Protein AF-A0A5J4UHT1-F1 (afdb_monomer_lite)

Structure (mmCIF, N/CA/C/O backbone):
data_AF-A0A5J4UHT1-F1
#
_entry.id   AF-A0A5J4UHT1-F1
#
loop_
_atom_site.group_PDB
_atom_site.id
_atom_site.type_symbol
_atom_site.label_atom_id
_atom_site.label_alt_id
_atom_site.label_comp_id
_atom_site.label_asym_id
_atom_site.label_entity_id
_atom_site.label_seq_id
_atom_site.pdbx_PDB_ins_code
_atom_site.Cartn_x
_atom_site.Cartn_y
_atom_site.Cartn_z
_atom_site.occupancy
_atom_site.B_iso_or_equiv
_atom_site.auth_seq_id
_atom_site.auth_comp_id
_atom_site.auth_asym_id
_atom_site.auth_atom_id
_atom_site.pdbx_PDB_model_num
ATOM 1 N N . ASN A 1 1 ? 1.404 12.479 -29.867 1.00 83.75 1 ASN A N 1
ATOM 2 C CA . ASN A 1 1 ? 2.079 11.257 -29.384 1.00 83.75 1 ASN A CA 1
ATOM 3 C C . ASN A 1 1 ? 3.591 11.508 -29.316 1.00 83.75 1 ASN A C 1
ATOM 5 O O . ASN A 1 1 ? 4.200 11.596 -30.377 1.00 83.75 1 ASN A O 1
ATOM 9 N N . PRO A 1 2 ? 4.184 11.691 -28.118 1.00 93.44 2 PRO A N 1
ATOM 10 C CA . PRO A 1 2 ? 5.608 12.012 -27.952 1.00 93.44 2 PRO A CA 1
ATOM 11 C C . PRO A 1 2 ? 6.544 10.788 -27.970 1.00 93.44 2 PRO A C 1
ATOM 13 O O . PRO A 1 2 ? 7.762 10.952 -28.071 1.00 93.44 2 PRO A O 1
ATOM 16 N N . TYR A 1 3 ? 6.005 9.568 -27.877 1.00 95.62 3 TYR A N 1
ATOM 17 C CA . TYR A 1 3 ? 6.802 8.372 -27.604 1.00 95.62 3 TYR A CA 1
ATOM 18 C C . TYR A 1 3 ? 7.867 8.048 -28.654 1.00 95.62 3 TYR A C 1
ATOM 20 O O . TYR A 1 3 ? 8.999 7.818 -28.241 1.00 95.62 3 TYR A O 1
ATOM 28 N N . PRO A 1 4 ? 7.613 8.101 -29.978 1.00 95.31 4 PRO A N 1
ATOM 29 C CA . PRO A 1 4 ? 8.651 7.771 -30.960 1.00 95.31 4 PRO A CA 1
ATOM 30 C C . PRO A 1 4 ? 9.918 8.631 -30.823 1.00 95.31 4 PRO A C 1
ATOM 32 O O . PRO A 1 4 ? 11.035 8.130 -30.945 1.00 95.31 4 PRO A O 1
ATOM 35 N N . GLY A 1 5 ? 9.750 9.924 -30.520 1.00 96.00 5 GLY A N 1
ATOM 36 C CA . GLY A 1 5 ? 10.865 10.845 -30.302 1.00 96.00 5 GLY A CA 1
ATOM 37 C C . GLY A 1 5 ? 11.656 10.512 -29.038 1.00 96.00 5 GLY A C 1
ATOM 38 O O . GLY A 1 5 ? 12.878 10.405 -29.105 1.00 96.00 5 GLY A O 1
ATOM 39 N N . LEU A 1 6 ? 10.965 10.303 -27.912 1.00 97.50 6 LEU A N 1
ATOM 40 C CA . LEU A 1 6 ? 11.589 9.959 -26.628 1.00 97.50 6 LEU A CA 1
ATOM 41 C C . LEU A 1 6 ? 12.277 8.588 -26.667 1.00 97.50 6 LEU A C 1
ATOM 43 O O . LEU A 1 6 ? 13.400 8.451 -26.194 1.00 97.50 6 LEU A O 1
ATOM 47 N N . ILE A 1 7 ? 11.646 7.593 -27.290 1.00 97.50 7 ILE A N 1
ATOM 48 C CA . ILE A 1 7 ? 12.185 6.237 -27.444 1.00 97.50 7 ILE A CA 1
ATOM 49 C C . ILE A 1 7 ? 13.488 6.240 -28.248 1.00 97.50 7 ILE A C 1
ATOM 51 O O . ILE A 1 7 ? 14.442 5.560 -27.875 1.00 97.50 7 ILE A O 1
ATOM 55 N N . ARG A 1 8 ? 13.580 7.055 -29.306 1.00 96.44 8 ARG A N 1
ATOM 56 C CA . ARG A 1 8 ? 14.826 7.218 -30.070 1.00 96.44 8 ARG A CA 1
ATOM 57 C C . ARG A 1 8 ? 15.973 7.764 -29.208 1.00 96.44 8 ARG A C 1
ATOM 59 O O . ARG A 1 8 ? 17.124 7.406 -29.432 1.00 96.44 8 ARG A O 1
ATOM 66 N N . LEU A 1 9 ? 15.680 8.623 -28.229 1.00 97.38 9 LEU A N 1
ATOM 67 C CA . LEU A 1 9 ? 16.701 9.202 -27.347 1.00 97.38 9 LEU A CA 1
ATOM 68 C C . LEU A 1 9 ? 17.290 8.185 -26.356 1.00 97.38 9 LEU A C 1
ATOM 70 O O . LEU A 1 9 ? 18.384 8.418 -25.850 1.00 97.38 9 LEU A O 1
ATOM 74 N N . LEU A 1 10 ? 16.632 7.043 -26.119 1.00 96.69 10 LEU A N 1
ATOM 75 C CA . LEU A 1 10 ? 17.136 5.995 -25.218 1.00 96.69 10 LEU A CA 1
ATOM 76 C C . LEU A 1 10 ? 18.421 5.319 -25.727 1.00 96.69 10 LEU A C 1
ATOM 78 O O . LEU A 1 10 ? 19.144 4.687 -24.960 1.00 96.69 10 LEU A O 1
ATOM 82 N N . GLU A 1 11 ? 18.719 5.445 -27.020 1.00 95.00 11 GLU A N 1
ATOM 83 C CA . GLU A 1 11 ? 19.903 4.858 -27.659 1.00 95.00 11 GLU A CA 1
ATOM 84 C C . GLU A 1 11 ? 21.082 5.831 -27.751 1.00 95.00 11 GLU A C 1
ATOM 86 O O . GLU A 1 11 ? 22.138 5.473 -28.275 1.00 95.00 11 GLU A O 1
ATOM 91 N N . HIS A 1 12 ? 20.915 7.054 -27.245 1.00 96.06 12 HIS A N 1
ATOM 92 C CA . HIS A 1 12 ? 21.957 8.066 -27.282 1.00 96.06 12 HIS A CA 1
ATOM 93 C C . HIS A 1 12 ? 23.200 7.630 -26.481 1.00 96.06 12 HIS A C 1
ATOM 95 O O . HIS A 1 12 ? 23.110 6.907 -25.487 1.00 96.06 12 HIS A O 1
ATOM 101 N N . SER A 1 13 ? 24.386 8.036 -26.941 1.00 92.88 13 SER A N 1
ATOM 102 C CA . SER A 1 13 ? 25.668 7.635 -26.346 1.00 92.88 13 SER A CA 1
ATOM 103 C C . SER A 1 13 ? 25.982 8.346 -25.029 1.00 92.88 13 SER A C 1
ATOM 105 O O . SER A 1 13 ? 26.576 7.730 -24.153 1.00 92.88 13 SER A O 1
ATOM 107 N N . ASP A 1 14 ? 25.590 9.615 -24.897 1.00 94.19 14 ASP A N 1
ATOM 108 C CA . ASP A 1 14 ? 25.638 10.381 -23.643 1.00 94.19 14 ASP A CA 1
ATOM 109 C C . ASP A 1 14 ? 24.549 9.897 -22.680 1.00 94.19 14 ASP A C 1
ATOM 111 O O . ASP A 1 14 ? 23.368 10.073 -22.975 1.00 94.19 14 ASP A O 1
ATOM 115 N N . ASP A 1 15 ? 24.946 9.330 -21.540 1.00 90.06 15 ASP A N 1
ATOM 116 C CA . ASP A 1 15 ? 24.065 8.683 -20.561 1.00 90.06 15 ASP A CA 1
ATOM 117 C C . ASP A 1 15 ? 23.044 9.624 -19.894 1.00 90.06 15 ASP A C 1
ATOM 119 O O . ASP A 1 15 ? 22.035 9.151 -19.358 1.00 90.06 15 ASP A O 1
ATOM 123 N N . LEU A 1 16 ? 23.248 10.947 -19.949 1.00 94.19 16 LEU A N 1
ATOM 124 C CA . LEU A 1 16 ? 22.266 11.909 -19.443 1.00 94.19 16 LEU A CA 1
ATOM 125 C C . LEU A 1 16 ? 21.007 11.939 -20.316 1.00 94.19 16 LEU A C 1
ATOM 127 O O . LEU A 1 16 ? 19.895 12.046 -19.796 1.00 94.19 16 LEU A O 1
ATOM 131 N N . ILE A 1 17 ? 21.160 11.804 -21.635 1.00 96.62 17 ILE A N 1
ATOM 132 C CA . ILE A 1 17 ? 20.049 11.921 -22.588 1.00 96.62 17 ILE A CA 1
ATOM 133 C C . ILE A 1 17 ? 19.040 10.766 -22.440 1.00 96.62 17 ILE A C 1
ATOM 135 O O . ILE A 1 17 ? 17.853 11.059 -22.263 1.00 96.62 17 ILE A O 1
ATOM 139 N N . PRO A 1 18 ? 19.448 9.478 -22.419 1.00 97.12 18 PRO A N 1
ATOM 140 C CA . PRO A 1 18 ? 18.556 8.371 -22.099 1.00 97.12 18 PRO A CA 1
ATOM 141 C C . PRO A 1 18 ? 17.926 8.525 -20.716 1.00 97.12 18 PRO A C 1
ATOM 143 O O . PRO A 1 18 ? 16.749 8.219 -20.564 1.00 97.12 18 PRO A O 1
ATOM 146 N N . GLY A 1 19 ? 18.678 9.039 -19.731 1.00 96.56 19 GLY A N 1
ATOM 147 C CA . GLY A 1 19 ? 18.189 9.309 -18.378 1.00 96.56 19 GLY A CA 1
ATOM 148 C C . GLY A 1 19 ? 17.005 10.279 -18.352 1.00 96.56 19 GLY A C 1
ATOM 149 O O . GLY A 1 19 ? 15.949 9.953 -17.808 1.00 96.56 19 GLY A O 1
ATOM 150 N N . TYR A 1 20 ? 17.135 11.450 -18.978 1.00 97.38 20 TYR A N 1
ATOM 151 C CA . TYR A 1 20 ? 16.030 12.409 -19.057 1.00 97.38 20 TYR A CA 1
ATOM 152 C C . TYR A 1 20 ? 14.865 11.880 -19.896 1.00 97.38 20 TYR A C 1
ATOM 154 O O . TYR A 1 20 ? 13.712 12.024 -19.493 1.00 97.38 20 TYR A O 1
ATOM 162 N N . ALA A 1 21 ? 15.149 11.214 -21.018 1.00 98.19 21 ALA A N 1
ATOM 163 C CA . ALA A 1 21 ? 14.114 10.655 -21.880 1.00 98.19 21 ALA A CA 1
ATOM 164 C C . ALA A 1 21 ? 13.275 9.582 -21.166 1.00 98.19 21 ALA A C 1
ATOM 166 O O . ALA A 1 21 ? 12.045 9.643 -21.221 1.00 98.19 21 ALA A O 1
ATOM 167 N N . ILE A 1 22 ? 13.906 8.640 -20.449 1.00 98.50 22 ILE A N 1
ATOM 168 C CA . ILE A 1 22 ? 13.174 7.604 -19.707 1.00 98.50 22 ILE A CA 1
ATOM 169 C C . ILE A 1 22 ? 12.385 8.192 -18.537 1.00 98.50 22 ILE A C 1
ATOM 171 O O . ILE A 1 22 ? 11.285 7.731 -18.244 1.00 98.50 22 ILE A O 1
ATOM 175 N N . PHE A 1 23 ? 12.894 9.247 -17.897 1.00 98.06 23 PHE A N 1
ATOM 176 C CA . PHE A 1 23 ? 12.153 9.926 -16.841 1.00 98.06 23 PHE A CA 1
ATOM 177 C C . PHE A 1 23 ? 10.919 10.656 -17.383 1.00 98.06 23 PHE A C 1
ATOM 179 O O . PHE A 1 23 ? 9.842 10.534 -16.807 1.00 98.06 23 PHE A O 1
ATOM 186 N N . SER A 1 24 ? 11.028 11.339 -18.527 1.00 98.38 24 SER A N 1
ATOM 187 C CA . SER A 1 24 ? 9.862 11.929 -19.193 1.00 98.38 24 SER A CA 1
ATOM 188 C C . SER A 1 24 ? 8.835 10.872 -19.599 1.00 98.38 24 SER A C 1
ATOM 190 O O . SER A 1 24 ? 7.641 11.088 -19.416 1.00 98.38 24 SER A O 1
ATOM 192 N N . ILE A 1 25 ? 9.281 9.719 -20.112 1.00 98.62 25 ILE A N 1
ATOM 193 C CA . ILE A 1 25 ? 8.387 8.593 -20.413 1.00 98.62 25 ILE A CA 1
ATOM 194 C C . ILE A 1 25 ? 7.659 8.134 -19.147 1.00 98.62 25 ILE A C 1
ATOM 196 O O . ILE A 1 25 ? 6.437 8.000 -19.181 1.00 98.62 25 ILE A O 1
ATOM 200 N N . PHE A 1 26 ? 8.392 7.942 -18.047 1.00 98.44 26 PHE A N 1
ATOM 201 C CA . PHE A 1 26 ? 7.826 7.526 -16.768 1.00 98.44 26 PHE A CA 1
ATOM 202 C C . PHE A 1 26 ? 6.701 8.463 -16.313 1.00 98.44 26 PHE A C 1
ATOM 204 O O . PHE A 1 26 ? 5.616 7.982 -16.017 1.00 98.44 26 PHE A O 1
ATOM 211 N N . LEU A 1 27 ? 6.916 9.783 -16.333 1.00 97.94 27 LEU A N 1
ATOM 212 C CA . LEU A 1 27 ? 5.903 10.754 -15.898 1.00 97.94 27 LEU A CA 1
ATOM 213 C C . LEU A 1 27 ? 4.616 10.683 -16.741 1.00 97.94 27 LEU A C 1
ATOM 215 O O . LEU A 1 27 ? 3.514 10.821 -16.215 1.00 97.94 27 LEU A O 1
ATOM 219 N N . ILE A 1 28 ? 4.737 10.434 -18.050 1.00 98.00 28 ILE A N 1
ATOM 220 C CA . ILE A 1 28 ? 3.569 10.280 -18.932 1.00 98.00 28 ILE A CA 1
ATOM 221 C C . ILE A 1 28 ? 2.842 8.954 -18.651 1.00 98.00 28 ILE A C 1
ATOM 223 O O . ILE A 1 28 ? 1.613 8.911 -18.697 1.00 98.00 28 ILE A O 1
ATOM 227 N N . LEU A 1 29 ? 3.580 7.869 -18.386 1.00 98.12 29 LEU A N 1
ATOM 228 C CA . LEU A 1 29 ? 2.992 6.581 -18.001 1.00 98.12 29 LEU A CA 1
ATOM 229 C C . LEU A 1 29 ? 2.293 6.678 -16.644 1.00 98.12 29 LEU A C 1
ATOM 231 O O . LEU A 1 29 ? 1.164 6.236 -16.509 1.00 98.12 29 LEU A O 1
ATOM 235 N N . GLU A 1 30 ? 2.912 7.326 -15.664 1.00 96.50 30 GLU A N 1
ATOM 236 C CA . GLU A 1 30 ? 2.309 7.565 -14.356 1.00 96.50 30 GLU A CA 1
ATOM 237 C C . GLU A 1 30 ? 0.968 8.301 -14.485 1.00 96.50 30 GLU A C 1
ATOM 239 O O . GLU A 1 30 ? -0.055 7.802 -14.016 1.00 96.50 30 GLU A O 1
ATOM 244 N N . ALA A 1 31 ? 0.938 9.422 -15.211 1.00 96.38 31 ALA A N 1
ATOM 245 C CA . ALA A 1 31 ? -0.302 10.154 -15.459 1.00 96.38 31 ALA A CA 1
ATOM 246 C C . ALA A 1 31 ? -1.355 9.306 -16.198 1.00 96.38 31 ALA A C 1
ATOM 248 O O . ALA A 1 31 ? -2.535 9.357 -15.857 1.00 96.38 31 ALA A O 1
ATOM 249 N N . GLY A 1 32 ? -0.938 8.505 -17.186 1.00 96.00 32 GLY A N 1
ATOM 250 C CA . GLY A 1 32 ? -1.826 7.596 -17.917 1.00 96.00 32 GLY A CA 1
ATOM 251 C C . GLY A 1 32 ? -2.379 6.465 -17.047 1.00 96.00 32 GLY A C 1
ATOM 252 O O . GLY A 1 32 ? -3.535 6.083 -17.189 1.00 96.00 32 GLY A O 1
ATOM 253 N N . SER A 1 33 ? -1.597 5.947 -16.103 1.00 94.31 33 SER A N 1
ATOM 254 C CA . SER A 1 33 ? -2.035 4.860 -15.223 1.00 94.31 33 SER A CA 1
ATOM 255 C C . SER A 1 33 ? -3.206 5.253 -14.316 1.00 94.31 33 SER A C 1
ATOM 257 O O . SER A 1 33 ? -3.999 4.381 -13.967 1.00 94.31 33 SER A O 1
ATOM 259 N N . ASN A 1 34 ? -3.361 6.551 -14.028 1.00 91.38 34 ASN A N 1
ATOM 260 C CA . ASN A 1 34 ? -4.449 7.114 -13.223 1.00 91.38 34 ASN A CA 1
ATOM 261 C C . ASN A 1 34 ? -5.767 7.307 -13.997 1.00 91.38 34 ASN A C 1
ATOM 263 O O . ASN A 1 34 ? -6.771 7.673 -13.392 1.00 91.38 34 ASN A O 1
ATOM 267 N N . THR A 1 35 ? -5.794 7.103 -15.321 1.00 94.06 35 THR A N 1
ATOM 268 C CA . THR A 1 35 ? -7.019 7.274 -16.130 1.00 94.06 35 THR A CA 1
ATOM 269 C C . THR A 1 35 ? -7.812 5.981 -16.335 1.00 94.06 35 THR A C 1
ATOM 271 O O . THR A 1 35 ? -8.839 5.997 -17.009 1.00 94.06 35 THR A O 1
ATOM 274 N N . THR A 1 36 ? -7.334 4.866 -15.779 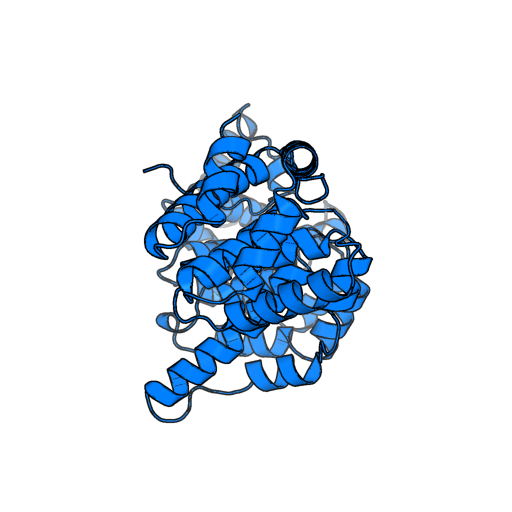1.00 92.75 36 THR A N 1
ATOM 275 C CA . THR A 1 36 ? -7.907 3.513 -15.904 1.00 92.75 36 THR A CA 1
ATOM 276 C C . THR A 1 36 ? -7.861 2.819 -14.548 1.00 92.75 36 THR A C 1
ATOM 278 O O . THR A 1 36 ? -6.970 3.111 -13.744 1.00 92.75 36 THR A O 1
ATOM 281 N N . SER A 1 37 ? -8.769 1.880 -14.280 1.00 90.56 37 SER A N 1
ATOM 282 C CA . SER A 1 37 ? -8.738 1.118 -13.023 1.00 90.56 37 SER A CA 1
ATOM 283 C C . SER A 1 37 ? -7.505 0.206 -12.954 1.00 90.56 37 SER A C 1
ATOM 285 O O . SER A 1 37 ? -6.860 -0.059 -13.969 1.00 90.56 37 SER A O 1
ATOM 287 N N . ASP A 1 38 ? -7.134 -0.279 -11.766 1.00 88.06 38 ASP A N 1
ATOM 288 C CA . ASP A 1 38 ? -5.957 -1.149 -11.596 1.00 88.06 38 ASP A CA 1
ATOM 289 C C . ASP A 1 38 ? -6.041 -2.436 -12.437 1.00 88.06 38 ASP A C 1
ATOM 291 O O . ASP A 1 38 ? -5.021 -2.894 -12.951 1.00 88.06 38 ASP A O 1
ATOM 295 N N . SER A 1 39 ? -7.246 -2.988 -12.610 1.00 88.31 39 SER A N 1
ATOM 296 C CA . SER A 1 39 ? -7.503 -4.215 -13.371 1.00 88.31 39 SER A CA 1
ATOM 297 C C . SER A 1 39 ? -7.561 -4.002 -14.885 1.00 88.31 39 SER A C 1
ATOM 299 O O . SER A 1 39 ? -7.592 -4.978 -15.638 1.00 88.31 39 SER A O 1
ATOM 301 N N . GLU A 1 40 ? -7.526 -2.754 -15.351 1.00 94.25 40 GLU A N 1
ATOM 302 C CA . GLU A 1 40 ? -7.515 -2.422 -16.769 1.00 94.25 40 GLU A CA 1
ATOM 303 C C . GLU A 1 40 ? -6.084 -2.279 -17.329 1.00 94.25 40 GLU A C 1
ATOM 305 O O . GLU A 1 40 ? -5.188 -1.741 -16.668 1.00 94.25 40 GLU A O 1
ATOM 310 N N . PRO A 1 41 ? -5.867 -2.722 -18.581 1.00 96.88 41 PRO A N 1
ATOM 311 C CA . PRO A 1 41 ? -4.745 -2.341 -19.432 1.00 96.88 41 PRO A CA 1
ATOM 312 C C . PRO A 1 41 ? -4.274 -0.888 -19.297 1.00 96.88 41 PRO A C 1
ATOM 314 O O . PRO A 1 41 ? -5.078 0.043 -19.335 1.00 96.88 41 PRO A O 1
ATOM 317 N N . HIS A 1 42 ? -2.954 -0.664 -19.265 1.00 97.25 42 HIS A N 1
ATOM 318 C CA . HIS A 1 42 ? -2.410 0.692 -19.375 1.00 97.25 42 HIS A CA 1
ATOM 319 C C . HIS A 1 42 ? -2.851 1.348 -20.704 1.00 97.25 42 HIS A C 1
ATOM 321 O O . HIS A 1 42 ? -2.593 0.779 -21.771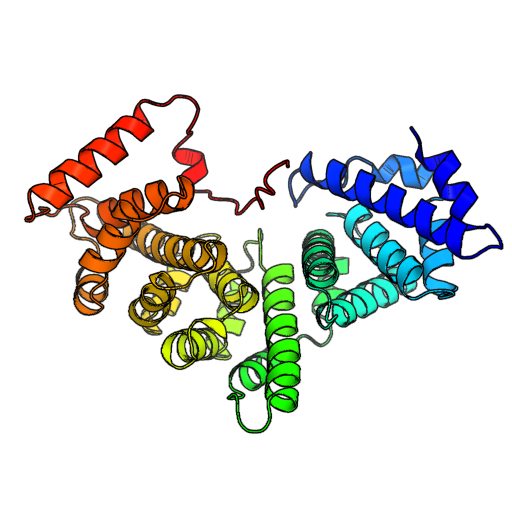 1.00 97.25 42 HIS A O 1
ATOM 327 N N . PRO A 1 43 ? -3.405 2.579 -20.707 1.00 96.94 43 PRO A N 1
ATOM 328 C CA . PRO A 1 43 ? -3.994 3.189 -21.910 1.00 96.94 43 PRO A CA 1
ATOM 329 C C . PRO A 1 43 ? -2.983 3.440 -23.036 1.00 96.94 43 PRO A C 1
ATOM 331 O O . PRO A 1 43 ? -3.343 3.590 -24.200 1.00 96.94 43 PRO A O 1
ATOM 334 N N . HIS A 1 44 ? -1.696 3.509 -22.696 1.00 96.56 44 HIS A N 1
ATOM 335 C CA . HIS A 1 44 ? -0.615 3.745 -23.655 1.00 96.56 44 HIS A CA 1
ATOM 336 C C . HIS A 1 44 ? 0.096 2.467 -24.133 1.00 96.56 44 HIS A C 1
ATOM 338 O O . HIS A 1 44 ? 1.013 2.587 -24.942 1.00 96.56 44 HIS A O 1
ATOM 344 N N . TYR A 1 45 ? -0.303 1.270 -23.676 1.00 96.44 45 TYR A N 1
ATOM 345 C CA . TYR A 1 45 ? 0.387 0.005 -23.981 1.00 96.44 45 TYR A CA 1
ATOM 346 C C . TYR A 1 45 ? 0.608 -0.211 -25.487 1.00 96.44 45 TYR A C 1
ATOM 348 O O . TYR A 1 45 ? 1.748 -0.316 -25.947 1.00 96.44 45 TYR A O 1
ATOM 356 N N . GLU A 1 46 ? -0.466 -0.136 -26.273 1.00 94.38 46 GLU A N 1
ATOM 357 C CA . GLU A 1 46 ? -0.432 -0.335 -27.730 1.00 94.38 46 GLU A CA 1
ATOM 358 C C . GLU A 1 46 ? 0.471 0.666 -28.457 1.00 94.38 46 GLU A C 1
ATOM 360 O O . GLU A 1 46 ? 1.133 0.353 -29.447 1.00 94.38 46 GLU A O 1
ATOM 365 N N . THR A 1 47 ? 0.574 1.889 -27.932 1.00 94.31 47 THR A N 1
ATOM 366 C CA . THR A 1 47 ? 1.419 2.915 -28.548 1.00 94.31 47 THR A CA 1
ATOM 367 C C . THR A 1 47 ? 2.905 2.558 -28.466 1.00 94.31 47 THR A C 1
ATOM 369 O O . THR A 1 47 ? 3.667 2.912 -29.368 1.00 94.31 47 THR A O 1
ATOM 372 N N . PHE A 1 48 ? 3.323 1.846 -27.415 1.00 94.62 48 PHE A N 1
ATOM 373 C CA . PHE A 1 48 ? 4.699 1.370 -27.278 1.00 94.62 48 PHE A CA 1
ATOM 374 C C . PHE A 1 48 ? 4.996 0.154 -28.151 1.00 94.62 48 PHE A C 1
ATOM 376 O O . PHE A 1 48 ? 6.148 -0.012 -28.553 1.00 94.62 48 PHE A O 1
ATOM 383 N N . GLN A 1 49 ? 3.994 -0.670 -28.469 1.00 90.19 49 GLN A N 1
ATOM 384 C CA . GLN A 1 49 ? 4.182 -1.788 -29.395 1.00 90.19 49 GLN A CA 1
ATOM 385 C C . GLN A 1 49 ? 4.520 -1.287 -30.804 1.00 90.19 49 GLN A C 1
ATOM 387 O O . GLN A 1 49 ? 5.467 -1.765 -31.418 1.00 90.19 49 GLN A O 1
ATOM 392 N N . VAL A 1 50 ? 3.819 -0.253 -31.282 1.00 91.50 50 VAL A N 1
ATOM 393 C CA . VAL A 1 50 ? 4.011 0.305 -32.636 1.00 91.50 50 VAL A CA 1
ATOM 394 C C . VAL A 1 50 ? 5.402 0.926 -32.849 1.00 91.50 50 VAL A C 1
ATOM 396 O O . VAL A 1 50 ? 5.855 1.033 -33.987 1.00 91.50 50 VAL A O 1
ATOM 399 N N . CYS A 1 51 ? 6.092 1.355 -31.787 1.00 92.00 51 CYS A N 1
ATOM 400 C CA . CYS A 1 51 ? 7.397 2.024 -31.879 1.00 92.00 51 CYS A CA 1
ATOM 401 C C . CYS A 1 51 ? 8.578 1.207 -31.327 1.00 92.00 51 CYS A C 1
ATOM 403 O O . CYS A 1 51 ? 9.636 1.786 -31.063 1.00 92.00 51 CYS A O 1
ATOM 405 N N . ASP A 1 52 ? 8.405 -0.105 -31.122 1.00 94.12 52 ASP A N 1
ATOM 406 C CA . ASP A 1 52 ? 9.381 -0.991 -30.461 1.00 94.12 52 ASP A CA 1
ATOM 407 C C . ASP A 1 52 ? 9.835 -0.475 -29.078 1.00 94.12 52 ASP A C 1
ATOM 409 O O . ASP A 1 52 ? 10.935 -0.770 -28.594 1.00 94.12 52 ASP A O 1
ATOM 413 N N . GLY A 1 53 ? 8.991 0.325 -28.422 1.00 97.25 53 GLY A N 1
ATOM 414 C CA . GLY A 1 53 ? 9.344 1.048 -27.208 1.00 97.25 53 GLY A CA 1
ATOM 415 C C . GLY A 1 53 ? 9.612 0.119 -26.026 1.00 97.25 53 GLY A C 1
ATOM 416 O O . GLY A 1 53 ? 10.549 0.362 -25.270 1.00 97.25 53 GLY A O 1
ATOM 417 N N . ILE A 1 54 ? 8.853 -0.979 -25.905 1.00 98.00 54 ILE A N 1
ATOM 418 C CA . ILE A 1 54 ? 9.053 -2.001 -24.860 1.00 98.00 54 ILE A CA 1
ATOM 419 C C . ILE A 1 54 ? 10.472 -2.570 -24.941 1.00 98.00 54 ILE A C 1
ATOM 421 O O . ILE A 1 54 ? 11.210 -2.551 -23.955 1.00 98.00 54 ILE A O 1
ATOM 425 N N . LYS A 1 55 ? 10.874 -3.022 -26.136 1.00 97.88 55 LYS A N 1
ATOM 426 C CA . LYS A 1 55 ? 12.198 -3.602 -26.367 1.00 97.88 55 LYS A CA 1
ATOM 427 C C . LYS A 1 55 ? 13.303 -2.592 -26.067 1.00 97.88 55 LYS A C 1
ATOM 429 O O . LYS A 1 55 ? 14.229 -2.911 -25.336 1.00 97.88 55 LYS A O 1
ATOM 434 N N . LYS A 1 56 ? 13.182 -1.355 -26.557 1.00 98.12 56 LYS A N 1
ATOM 435 C CA . LYS A 1 56 ? 14.201 -0.312 -26.343 1.00 98.12 56 LYS A CA 1
ATOM 436 C C . LYS A 1 56 ? 14.345 0.098 -24.872 1.00 98.12 56 LYS A C 1
ATOM 438 O O . LYS A 1 56 ? 15.460 0.372 -24.431 1.00 98.12 56 LYS A O 1
ATOM 443 N N . ILE A 1 57 ? 13.254 0.115 -24.101 1.00 98.56 57 ILE A N 1
ATOM 444 C CA . ILE A 1 57 ? 13.317 0.344 -22.648 1.00 98.56 57 ILE A CA 1
ATOM 445 C C . ILE A 1 57 ? 14.002 -0.834 -21.949 1.00 98.56 57 ILE A C 1
ATOM 447 O O . ILE A 1 57 ? 14.841 -0.620 -21.073 1.00 98.56 57 ILE A O 1
ATOM 451 N N . PHE A 1 58 ? 13.690 -2.068 -22.344 1.00 98.56 58 PHE A N 1
ATOM 452 C CA . PHE A 1 58 ? 14.339 -3.244 -21.772 1.00 98.56 58 PHE A CA 1
ATOM 453 C C . PHE A 1 58 ? 15.837 -3.307 -22.107 1.00 98.56 58 PHE A C 1
ATOM 455 O O . PHE A 1 58 ? 16.655 -3.527 -21.217 1.00 98.56 58 PHE A O 1
ATOM 462 N N . ASP A 1 59 ? 16.227 -2.976 -23.339 1.00 98.00 59 ASP A N 1
ATOM 463 C CA . ASP A 1 59 ? 17.633 -2.858 -23.733 1.00 98.00 59 ASP A CA 1
ATOM 464 C C . ASP A 1 59 ? 18.365 -1.791 -22.892 1.00 98.00 59 ASP A C 1
ATOM 466 O O . ASP A 1 59 ? 19.513 -1.988 -22.486 1.00 98.00 59 ASP A O 1
ATOM 470 N N . LEU A 1 60 ? 17.721 -0.649 -22.601 1.00 98.06 60 LEU A N 1
ATOM 471 C CA . LEU A 1 60 ? 18.283 0.384 -21.720 1.00 98.06 60 LEU A CA 1
ATOM 472 C C . LEU A 1 60 ? 18.461 -0.127 -20.282 1.00 98.06 60 LEU A C 1
ATOM 474 O O . LEU A 1 60 ? 19.511 0.108 -19.678 1.00 98.06 60 LEU A O 1
ATOM 478 N N . PHE A 1 61 ? 17.474 -0.859 -19.757 1.00 98.50 61 PHE A N 1
ATOM 479 C CA . PHE A 1 61 ? 17.559 -1.521 -18.456 1.00 98.50 61 PHE A CA 1
ATOM 480 C C . PHE A 1 61 ? 18.760 -2.479 -18.387 1.00 98.50 61 PHE A C 1
ATOM 482 O O . PHE A 1 61 ? 19.564 -2.384 -17.454 1.00 98.50 61 PHE A O 1
ATOM 489 N N . GLN A 1 62 ? 18.924 -3.347 -19.391 1.00 98.06 62 GLN A N 1
ATOM 490 C CA . GLN A 1 62 ? 19.996 -4.345 -19.431 1.00 98.06 62 GLN A CA 1
ATOM 491 C C . GLN A 1 62 ? 21.386 -3.723 -19.593 1.00 98.06 62 GLN A C 1
ATOM 493 O O . GLN A 1 62 ? 22.351 -4.201 -18.995 1.00 98.06 62 GLN A O 1
ATOM 498 N N . LYS A 1 63 ? 21.502 -2.615 -20.338 1.00 95.94 63 LYS A N 1
ATOM 499 C CA . LYS A 1 63 ? 22.766 -1.868 -20.463 1.00 95.94 63 LYS A CA 1
ATOM 500 C C . LYS A 1 63 ? 23.283 -1.351 -19.118 1.00 95.94 63 LYS A C 1
ATOM 502 O O . LYS A 1 63 ? 24.494 -1.205 -18.982 1.00 95.94 63 LYS A O 1
ATOM 507 N N . ASN A 1 64 ? 22.396 -1.054 -18.158 1.00 93.19 64 ASN A N 1
ATOM 508 C CA . ASN A 1 64 ? 22.736 -0.686 -16.775 1.00 93.19 64 ASN A CA 1
ATOM 509 C C . ASN A 1 64 ? 23.861 0.372 -16.660 1.00 93.19 64 ASN A C 1
ATOM 511 O O . ASN A 1 64 ? 24.754 0.265 -15.821 1.00 93.19 64 ASN A O 1
ATOM 515 N N . ARG A 1 65 ? 23.848 1.398 -17.519 1.00 91.62 65 ARG A N 1
ATOM 516 C CA . ARG A 1 65 ? 24.901 2.432 -17.521 1.00 91.62 65 ARG A CA 1
ATOM 517 C C . ARG A 1 65 ? 24.782 3.407 -16.355 1.00 91.62 65 ARG A C 1
ATOM 519 O O . ARG A 1 65 ? 25.782 3.932 -15.881 1.00 91.62 65 ARG A O 1
ATOM 526 N N . SER A 1 66 ? 23.564 3.627 -15.862 1.00 94.38 66 SER A N 1
ATOM 527 C CA . SER A 1 66 ? 23.317 4.430 -14.667 1.00 94.38 66 SER A CA 1
ATOM 528 C C . SER A 1 66 ? 22.193 3.837 -13.823 1.00 94.38 66 SER A C 1
ATOM 530 O O . SER A 1 66 ? 21.192 3.358 -14.361 1.00 94.38 66 SER A O 1
ATOM 532 N N . LYS A 1 67 ? 22.335 3.922 -12.491 1.00 94.69 67 LYS A N 1
ATOM 533 C CA . LYS A 1 67 ? 21.290 3.518 -11.530 1.00 94.69 67 LYS A CA 1
ATOM 534 C C . LYS A 1 67 ? 19.956 4.191 -11.878 1.00 94.69 67 LYS A C 1
ATOM 536 O O . LYS A 1 67 ? 18.950 3.512 -12.033 1.00 94.69 67 LYS A O 1
ATOM 541 N N . PHE A 1 68 ? 19.989 5.504 -12.117 1.00 95.12 68 PHE A N 1
ATOM 542 C CA . PHE A 1 68 ? 18.806 6.298 -12.447 1.00 95.12 68 PHE A CA 1
ATOM 543 C C . PHE A 1 68 ? 18.064 5.790 -13.695 1.00 95.12 68 PHE A C 1
ATOM 545 O O . PHE A 1 68 ? 16.858 5.552 -13.639 1.00 95.12 68 PHE A O 1
ATOM 552 N N . SER A 1 69 ? 18.765 5.589 -14.819 1.00 96.62 69 SER A N 1
ATOM 553 C CA . SER A 1 69 ? 18.116 5.126 -16.057 1.00 96.62 69 SER A CA 1
ATOM 554 C C . SER A 1 69 ? 17.585 3.700 -15.930 1.00 96.62 69 SER A C 1
ATOM 556 O O . SER A 1 69 ? 16.490 3.411 -16.417 1.00 96.62 69 SER A O 1
ATOM 558 N N . ARG A 1 70 ? 18.310 2.821 -15.230 1.00 97.69 70 ARG A N 1
ATOM 559 C CA . ARG A 1 70 ? 17.887 1.438 -15.001 1.00 97.69 70 ARG A CA 1
ATOM 560 C C . ARG A 1 70 ? 16.626 1.357 -14.149 1.00 97.69 70 ARG A C 1
ATOM 562 O O . ARG A 1 70 ? 15.686 0.664 -14.527 1.00 97.69 70 ARG A O 1
ATOM 569 N N . GLU A 1 71 ? 16.572 2.104 -13.050 1.00 98.00 71 GLU A N 1
ATOM 570 C CA . GLU A 1 71 ? 15.385 2.199 -12.195 1.00 98.00 71 GLU A CA 1
ATOM 571 C C . GLU A 1 71 ? 14.174 2.704 -12.958 1.00 98.00 71 GLU A C 1
ATOM 573 O O . GLU A 1 71 ? 13.120 2.074 -12.935 1.00 98.00 71 GLU A O 1
ATOM 578 N N . ARG A 1 72 ? 14.322 3.819 -13.679 1.00 98.06 72 ARG A N 1
ATOM 579 C CA . ARG A 1 72 ? 13.220 4.377 -14.468 1.00 98.06 72 ARG A CA 1
ATOM 580 C C . ARG A 1 72 ? 12.778 3.437 -15.581 1.00 98.06 72 ARG A C 1
ATOM 582 O O . ARG A 1 72 ? 11.584 3.370 -15.842 1.00 98.06 72 ARG A O 1
ATOM 589 N N . SER A 1 73 ? 13.692 2.676 -16.180 1.00 98.69 73 SER A N 1
ATOM 590 C CA . SER A 1 73 ? 13.341 1.662 -17.180 1.00 98.69 73 SER A CA 1
ATOM 591 C C . SER A 1 73 ? 12.500 0.538 -16.571 1.00 98.69 73 SER A C 1
ATOM 593 O O . SER A 1 73 ? 11.457 0.194 -17.123 1.00 98.69 73 SER A O 1
ATOM 595 N N . ALA A 1 74 ? 12.893 0.020 -15.402 1.00 98.81 74 ALA A N 1
ATOM 596 C CA . ALA A 1 74 ? 12.121 -1.001 -14.694 1.00 98.81 74 ALA A CA 1
ATOM 597 C C . ALA A 1 74 ? 10.738 -0.490 -14.259 1.00 98.81 74 ALA A C 1
ATOM 599 O O . ALA A 1 74 ? 9.742 -1.184 -14.456 1.00 98.81 74 ALA A O 1
ATOM 600 N N . LEU A 1 75 ? 10.661 0.741 -13.740 1.00 98.75 75 LEU A N 1
ATOM 601 C CA . LEU A 1 75 ? 9.390 1.380 -13.392 1.00 98.75 75 LEU A CA 1
ATOM 602 C C . LEU A 1 75 ? 8.500 1.581 -14.625 1.00 98.75 75 LEU A C 1
ATOM 604 O O . LEU A 1 75 ? 7.324 1.238 -14.577 1.00 98.75 75 LEU A O 1
ATOM 608 N N . CYS A 1 76 ? 9.047 2.068 -15.746 1.00 98.81 76 CYS A N 1
ATOM 609 C CA . CYS A 1 76 ? 8.287 2.215 -16.990 1.00 98.81 76 CYS A CA 1
ATOM 610 C C . CYS A 1 76 ? 7.693 0.882 -17.445 1.00 98.81 76 CYS A C 1
ATOM 612 O O . CYS A 1 76 ? 6.519 0.839 -17.790 1.00 98.81 76 CYS A O 1
ATOM 614 N N . LEU A 1 77 ? 8.474 -0.204 -17.421 1.00 98.81 77 LEU A N 1
ATOM 615 C CA . LEU A 1 77 ? 7.980 -1.529 -17.800 1.00 98.81 77 LEU A CA 1
ATOM 616 C C . LEU A 1 77 ? 6.907 -2.028 -16.824 1.00 98.81 77 LEU A C 1
ATOM 618 O O . LEU A 1 77 ? 5.871 -2.506 -17.274 1.00 98.81 77 LEU A O 1
ATOM 622 N N . GLY A 1 78 ? 7.092 -1.852 -15.514 1.00 98.56 78 GLY A N 1
ATOM 623 C CA . GLY A 1 78 ? 6.081 -2.234 -14.524 1.00 98.56 78 GLY A CA 1
ATOM 624 C C . GLY A 1 78 ? 4.749 -1.489 -14.680 1.00 98.56 78 GLY A C 1
ATOM 625 O O . GLY A 1 78 ? 3.692 -2.105 -14.599 1.00 98.56 78 GLY A O 1
ATOM 626 N N . PHE A 1 79 ? 4.790 -0.186 -14.977 1.00 98.50 79 PHE A N 1
ATOM 627 C CA . PHE A 1 79 ? 3.588 0.615 -15.246 1.00 98.50 79 PHE A CA 1
ATOM 628 C C . PHE A 1 79 ? 2.946 0.265 -16.590 1.00 98.50 79 PHE A C 1
ATOM 630 O O . PHE A 1 79 ? 1.726 0.173 -16.697 1.00 98.50 79 PHE A O 1
ATOM 637 N N . LEU A 1 80 ? 3.757 0.065 -17.629 1.00 98.12 80 LEU A N 1
ATOM 638 C CA . LEU A 1 80 ? 3.268 -0.230 -18.970 1.00 98.12 80 LEU A CA 1
ATOM 639 C C . LEU A 1 80 ? 2.548 -1.583 -19.013 1.00 98.12 80 LEU A C 1
ATOM 641 O O . LEU A 1 80 ? 1.474 -1.678 -19.597 1.00 98.12 80 LEU A O 1
ATOM 645 N N . PHE A 1 81 ? 3.091 -2.602 -18.343 1.00 98.38 81 PHE A N 1
ATOM 646 C CA . PHE A 1 81 ? 2.485 -3.933 -18.229 1.00 98.38 81 PHE A CA 1
ATOM 647 C C . PHE A 1 81 ? 1.390 -4.029 -17.147 1.00 98.38 81 PHE A C 1
ATOM 649 O O . PHE A 1 81 ? 1.051 -5.126 -16.703 1.00 98.38 81 PHE A O 1
ATOM 656 N N . LYS A 1 82 ? 0.789 -2.905 -16.734 1.00 97.62 82 LYS A N 1
ATOM 657 C CA . LYS A 1 82 ? -0.402 -2.899 -15.871 1.00 97.62 82 LYS A CA 1
ATOM 658 C C . LYS A 1 82 ? -1.491 -3.803 -16.445 1.00 97.62 82 LYS A C 1
ATOM 660 O O . LYS A 1 82 ? -1.887 -3.625 -17.600 1.00 97.62 82 LYS A O 1
ATOM 665 N N . SER A 1 83 ? -1.919 -4.781 -15.641 1.00 95.69 83 SER A N 1
ATOM 666 C CA . SER A 1 83 ? -2.890 -5.828 -16.001 1.00 95.69 83 SER A CA 1
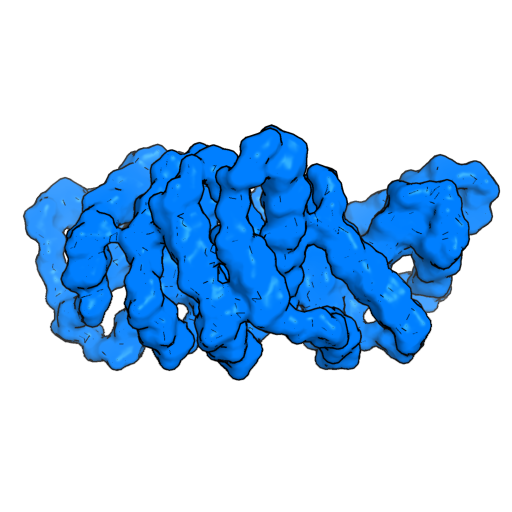ATOM 667 C C . SER A 1 83 ? -2.550 -6.634 -17.273 1.00 95.69 83 SER A C 1
ATOM 669 O O . SER A 1 83 ? -3.392 -7.338 -17.826 1.00 95.69 83 SER A O 1
ATOM 671 N N . HIS A 1 84 ? -1.297 -6.593 -17.737 1.00 96.81 84 HIS A N 1
ATOM 672 C CA . HIS A 1 84 ? -0.834 -7.334 -18.912 1.00 96.81 84 HIS A CA 1
ATOM 673 C C . HIS A 1 84 ? 0.279 -8.307 -18.565 1.00 96.81 84 HIS A C 1
ATOM 675 O O . HIS A 1 84 ? 1.170 -8.017 -17.772 1.00 96.81 84 HIS A O 1
ATOM 681 N N . GLU A 1 85 ? 0.278 -9.452 -19.233 1.00 97.94 85 GLU A N 1
ATOM 682 C CA . GLU A 1 85 ? 1.357 -10.425 -19.130 1.00 97.94 85 GLU A CA 1
ATOM 683 C C . GLU A 1 85 ? 2.655 -9.891 -19.755 1.00 97.94 85 GLU A C 1
ATOM 685 O O . GLU A 1 85 ? 2.667 -9.437 -20.901 1.00 97.94 85 GLU A O 1
ATOM 690 N N . ILE A 1 86 ? 3.776 -10.010 -19.036 1.00 98.44 86 ILE A N 1
ATOM 691 C CA . ILE A 1 86 ? 5.103 -9.910 -19.652 1.00 98.44 86 ILE A CA 1
ATOM 692 C C . ILE A 1 86 ? 5.410 -11.277 -20.261 1.00 98.44 86 ILE A C 1
ATOM 694 O O . ILE A 1 86 ? 5.881 -12.161 -19.554 1.00 98.44 86 ILE A O 1
ATOM 698 N N . ALA A 1 87 ? 5.120 -11.476 -21.548 1.00 97.94 87 ALA A N 1
ATOM 699 C CA . ALA A 1 87 ? 5.222 -12.795 -22.183 1.00 97.94 87 ALA A CA 1
ATOM 700 C C . ALA A 1 87 ? 6.656 -13.359 -22.192 1.00 97.94 87 ALA A C 1
ATOM 702 O O . ALA A 1 87 ? 6.855 -14.556 -21.980 1.00 97.94 87 ALA A O 1
ATOM 703 N N . ASP A 1 88 ? 7.659 -12.497 -22.392 1.00 98.25 88 ASP A N 1
ATOM 704 C CA . ASP A 1 88 ? 9.069 -12.888 -22.350 1.00 98.25 88 ASP A CA 1
ATOM 705 C C . ASP A 1 88 ? 9.475 -13.273 -20.911 1.00 98.25 88 ASP A C 1
ATOM 707 O O . ASP A 1 88 ? 9.506 -12.406 -20.029 1.00 98.25 88 ASP A O 1
ATOM 711 N N . PRO A 1 89 ? 9.808 -14.554 -20.644 1.00 98.12 89 PRO A N 1
ATOM 712 C CA . PRO A 1 89 ? 10.153 -15.010 -19.303 1.00 98.12 89 PRO A CA 1
ATOM 713 C C . PRO A 1 89 ? 11.437 -14.373 -18.758 1.00 98.12 89 PRO A C 1
ATOM 715 O O . PRO A 1 89 ? 11.542 -14.197 -17.546 1.00 98.12 89 PRO A O 1
ATOM 718 N N . ILE A 1 90 ? 12.394 -14.004 -19.619 1.00 98.44 90 ILE A N 1
ATOM 719 C CA . ILE A 1 90 ? 13.646 -13.360 -19.199 1.00 98.44 90 ILE A CA 1
ATOM 720 C C . ILE A 1 90 ? 13.339 -11.943 -18.722 1.00 98.44 90 ILE A C 1
ATOM 722 O O . ILE A 1 90 ? 13.694 -11.576 -17.602 1.00 98.44 90 ILE A O 1
ATOM 726 N N . MET A 1 91 ? 12.607 -11.173 -19.533 1.00 98.75 91 MET A N 1
ATOM 727 C CA . MET A 1 91 ? 12.177 -9.821 -19.166 1.00 98.75 91 MET A CA 1
ATOM 728 C C . MET A 1 91 ? 11.347 -9.834 -17.883 1.00 98.75 91 MET A C 1
ATOM 730 O O . MET A 1 91 ? 11.605 -9.049 -16.971 1.00 98.75 91 MET A O 1
ATOM 734 N N . ARG A 1 92 ? 10.380 -10.753 -17.783 1.00 98.75 92 ARG A N 1
ATOM 735 C CA . ARG A 1 92 ? 9.518 -10.886 -16.606 1.00 98.75 92 ARG A CA 1
ATOM 736 C C . ARG A 1 92 ? 10.339 -11.127 -15.342 1.00 98.75 92 ARG A C 1
ATOM 738 O O . ARG A 1 92 ? 10.180 -10.395 -14.367 1.00 98.75 92 ARG A O 1
ATOM 745 N N . HIS A 1 93 ? 11.250 -12.098 -15.381 1.00 98.56 93 HIS A N 1
ATOM 746 C CA . HIS A 1 93 ? 12.110 -12.438 -14.253 1.00 98.56 93 HIS A CA 1
ATOM 747 C C . HIS A 1 93 ? 13.037 -11.281 -13.849 1.00 98.56 93 HIS A C 1
ATOM 749 O O . HIS A 1 93 ? 13.120 -10.932 -12.670 1.00 98.56 93 HIS A O 1
ATOM 755 N N . GLU A 1 94 ? 13.725 -10.658 -14.810 1.00 98.69 94 GLU A N 1
ATOM 756 C CA . GLU A 1 94 ? 14.677 -9.578 -14.530 1.00 98.69 94 GLU A CA 1
ATOM 757 C C . GLU A 1 94 ? 13.995 -8.329 -13.960 1.00 98.69 94 GLU A C 1
ATOM 759 O O . GLU A 1 94 ? 14.466 -7.767 -12.966 1.00 98.69 94 GLU A O 1
ATOM 764 N N . ILE A 1 95 ? 12.873 -7.909 -14.553 1.00 98.81 95 ILE A N 1
ATOM 765 C CA . ILE A 1 95 ? 12.147 -6.713 -14.119 1.00 98.81 95 ILE A CA 1
ATOM 766 C C . ILE A 1 95 ? 11.512 -6.928 -12.749 1.00 98.81 95 ILE A C 1
ATOM 768 O O . ILE A 1 95 ? 11.697 -6.093 -11.864 1.00 98.81 95 ILE A O 1
ATOM 772 N N . ILE A 1 96 ? 10.825 -8.052 -12.525 1.00 98.81 96 ILE A N 1
ATOM 773 C CA . ILE A 1 96 ? 10.159 -8.316 -11.242 1.00 98.81 96 ILE A CA 1
ATOM 774 C C . ILE A 1 96 ? 11.175 -8.441 -10.105 1.00 98.81 96 ILE A C 1
ATOM 776 O O . ILE A 1 96 ? 10.968 -7.861 -9.037 1.00 98.81 96 ILE A O 1
ATOM 780 N N . ASN A 1 97 ? 12.303 -9.127 -10.314 1.00 98.38 97 ASN A N 1
ATOM 781 C CA . ASN A 1 97 ? 13.330 -9.226 -9.275 1.00 98.38 97 ASN A CA 1
ATOM 782 C C . ASN A 1 97 ? 14.002 -7.886 -8.986 1.00 98.38 97 ASN A C 1
ATOM 784 O O . ASN A 1 97 ? 14.276 -7.580 -7.823 1.00 98.38 97 ASN A O 1
ATOM 788 N N . TYR A 1 98 ? 14.234 -7.065 -10.012 1.00 98.62 98 TYR A N 1
ATOM 789 C CA . TYR A 1 98 ? 14.787 -5.736 -9.794 1.00 98.62 98 TYR A CA 1
ATOM 790 C C . TYR A 1 98 ? 13.802 -4.824 -9.055 1.00 98.62 98 TYR A C 1
ATOM 792 O O . TYR A 1 98 ? 14.197 -4.163 -8.101 1.00 98.62 98 TYR A O 1
ATOM 800 N N . LEU A 1 99 ? 12.510 -4.850 -9.399 1.00 98.75 99 LEU A N 1
ATOM 801 C CA . LEU A 1 99 ? 11.477 -4.130 -8.649 1.00 98.75 99 LEU A CA 1
ATOM 802 C C . LEU A 1 99 ? 11.401 -4.618 -7.190 1.00 98.75 99 LEU A C 1
ATOM 804 O O . LEU A 1 99 ? 11.411 -3.804 -6.275 1.00 98.75 99 LEU A O 1
ATOM 808 N N . LYS A 1 100 ? 11.444 -5.930 -6.923 1.00 98.31 100 LYS A N 1
ATOM 809 C CA . LYS A 1 100 ? 11.507 -6.454 -5.539 1.00 98.31 100 LYS A CA 1
ATOM 810 C C . LYS A 1 100 ? 12.723 -5.921 -4.770 1.00 98.31 100 LYS A C 1
ATOM 812 O O . LYS A 1 100 ? 12.611 -5.646 -3.578 1.00 98.31 100 LYS A O 1
ATOM 817 N N . TYR A 1 101 ? 13.863 -5.743 -5.436 1.00 97.50 101 TYR A N 1
ATOM 818 C CA . TYR A 1 101 ? 15.049 -5.117 -4.847 1.00 97.50 101 TYR A CA 1
ATOM 819 C C . TYR A 1 101 ? 14.848 -3.618 -4.555 1.00 97.50 101 TYR A C 1
ATOM 821 O O . TYR A 1 101 ? 15.272 -3.145 -3.501 1.00 97.50 101 TYR A O 1
ATOM 829 N N . LEU A 1 102 ? 14.153 -2.878 -5.424 1.00 98.31 102 LEU A N 1
ATOM 830 C CA . LEU A 1 102 ? 13.892 -1.443 -5.236 1.00 98.31 102 LEU A CA 1
ATOM 831 C C . LEU A 1 102 ? 12.943 -1.123 -4.071 1.00 98.31 102 LEU A C 1
ATOM 833 O O . LEU A 1 102 ? 12.929 0.011 -3.597 1.00 98.31 102 LEU A O 1
ATOM 837 N N . LEU A 1 103 ? 12.217 -2.107 -3.530 1.00 97.94 103 LEU A N 1
ATOM 838 C CA . LEU A 1 103 ? 11.465 -1.929 -2.279 1.00 97.94 103 LEU A CA 1
ATOM 839 C C . LEU A 1 103 ? 12.369 -1.624 -1.070 1.00 97.94 103 LEU A C 1
ATOM 841 O O . LEU A 1 103 ? 11.889 -1.085 -0.076 1.00 97.94 103 LEU A O 1
ATOM 845 N N . TYR A 1 104 ? 13.665 -1.939 -1.155 1.00 96.56 104 TYR A N 1
ATOM 846 C CA . TYR A 1 104 ? 14.670 -1.623 -0.135 1.00 96.56 104 TYR A CA 1
ATOM 847 C C . TYR A 1 104 ? 15.380 -0.283 -0.386 1.00 96.56 104 TYR A C 1
ATOM 849 O O . TYR A 1 104 ? 16.329 0.041 0.332 1.00 96.56 104 TYR A O 1
ATOM 857 N N . ASP A 1 105 ? 14.999 0.478 -1.417 1.00 95.56 105 ASP A N 1
ATOM 858 C CA . ASP A 1 105 ? 15.697 1.716 -1.760 1.00 95.56 105 ASP A CA 1
ATOM 859 C C . ASP A 1 105 ? 15.524 2.782 -0.652 1.00 95.56 105 ASP A C 1
ATOM 861 O O . ASP A 1 105 ? 14.436 2.922 -0.082 1.00 95.56 105 ASP A O 1
ATOM 865 N N . PRO A 1 106 ? 16.580 3.539 -0.295 1.00 91.12 106 PRO A N 1
ATOM 866 C CA . PRO A 1 106 ? 16.482 4.570 0.739 1.00 91.12 106 PRO A CA 1
ATOM 867 C C . PRO A 1 106 ? 15.558 5.736 0.356 1.00 91.12 106 PRO A C 1
ATOM 869 O O . PRO A 1 106 ? 15.086 6.448 1.241 1.00 91.12 106 PRO A O 1
ATOM 872 N N . TYR A 1 107 ? 15.289 5.960 -0.934 1.00 92.81 107 TYR A N 1
ATOM 873 C CA . TYR A 1 107 ? 14.428 7.045 -1.386 1.00 92.81 107 TYR A CA 1
ATOM 874 C C . TYR A 1 107 ? 12.962 6.605 -1.404 1.00 92.81 107 TYR A C 1
ATOM 876 O O . TYR A 1 107 ? 12.547 5.777 -2.214 1.00 92.81 107 TYR A O 1
ATOM 884 N N . ASN A 1 108 ? 12.139 7.238 -0.560 1.00 91.56 108 ASN A N 1
ATOM 885 C CA . ASN A 1 108 ? 10.704 6.944 -0.457 1.00 91.56 108 ASN A CA 1
ATOM 886 C C . ASN A 1 108 ? 9.977 7.011 -1.805 1.00 91.56 108 ASN A C 1
ATOM 888 O O . ASN A 1 108 ? 9.160 6.144 -2.091 1.00 91.56 108 ASN A O 1
ATOM 892 N N . TRP A 1 109 ? 10.321 7.975 -2.664 1.00 95.06 109 TRP A N 1
ATOM 893 C CA . TRP A 1 109 ? 9.737 8.067 -4.004 1.00 95.06 109 TRP A CA 1
ATOM 894 C C . TRP A 1 109 ? 9.956 6.777 -4.814 1.00 95.06 109 TRP A C 1
ATOM 896 O O . TRP A 1 109 ? 9.030 6.296 -5.458 1.00 95.06 109 TRP A O 1
ATOM 906 N N . VAL A 1 110 ? 11.151 6.172 -4.748 1.00 96.25 110 VAL A N 1
ATOM 907 C CA . VAL A 1 110 ? 11.458 4.935 -5.488 1.00 96.25 110 VAL A CA 1
ATOM 908 C C . VAL A 1 110 ? 10.647 3.773 -4.926 1.00 96.25 110 VAL A C 1
ATOM 910 O O . VAL A 1 110 ? 10.048 3.032 -5.704 1.00 96.25 110 VAL A O 1
ATOM 913 N N . LYS A 1 111 ? 10.567 3.647 -3.596 1.00 95.81 111 LYS A N 1
ATOM 914 C CA . LYS A 1 111 ? 9.762 2.615 -2.926 1.00 95.81 111 LYS A CA 1
ATOM 915 C C . LYS A 1 111 ? 8.283 2.698 -3.303 1.00 95.81 111 LYS A C 1
ATOM 917 O O . LYS A 1 111 ? 7.710 1.685 -3.690 1.00 95.81 111 LYS A O 1
ATOM 922 N N . GLU A 1 112 ? 7.690 3.891 -3.256 1.00 95.50 112 GLU A N 1
ATOM 923 C CA . GLU A 1 112 ? 6.272 4.087 -3.585 1.00 95.50 112 GLU A CA 1
ATOM 924 C C . GLU A 1 112 ? 5.973 3.742 -5.048 1.00 95.50 112 GLU A C 1
ATOM 926 O O . GLU A 1 112 ? 5.060 2.966 -5.320 1.00 95.50 112 GLU A O 1
ATOM 931 N N . LYS A 1 113 ? 6.788 4.216 -6.001 1.00 97.75 113 LYS A N 1
ATOM 932 C CA . LYS A 1 113 ? 6.581 3.876 -7.421 1.00 97.75 113 LYS A CA 1
ATOM 933 C C . LYS A 1 113 ? 6.862 2.413 -7.724 1.00 97.75 113 LYS A C 1
ATOM 935 O O . LYS A 1 113 ? 6.206 1.824 -8.575 1.00 97.75 113 LYS A O 1
ATOM 940 N N . THR A 1 114 ? 7.789 1.796 -7.003 1.00 98.62 114 THR A N 1
ATOM 941 C CA . THR A 1 114 ? 8.043 0.356 -7.106 1.00 98.62 114 THR A CA 1
ATOM 942 C C . THR A 1 114 ? 6.863 -0.460 -6.580 1.00 98.62 114 THR A C 1
ATOM 944 O O . THR A 1 114 ? 6.458 -1.425 -7.226 1.00 98.62 114 THR A O 1
ATOM 947 N N . LYS A 1 115 ? 6.288 -0.061 -5.439 1.00 98.12 115 LYS A N 1
ATOM 948 C CA . LYS A 1 115 ? 5.061 -0.638 -4.875 1.00 98.12 115 LYS A CA 1
ATOM 949 C C . LYS A 1 115 ? 3.916 -0.565 -5.893 1.00 98.12 115 LYS A C 1
ATOM 951 O O . LYS A 1 115 ? 3.280 -1.581 -6.162 1.00 98.12 115 LYS A O 1
ATOM 956 N N . ASP A 1 116 ? 3.709 0.589 -6.529 1.00 97.06 116 ASP A N 1
ATOM 957 C CA . ASP A 1 116 ? 2.672 0.754 -7.560 1.00 97.06 116 ASP A CA 1
ATOM 958 C C . ASP A 1 116 ? 2.936 -0.115 -8.801 1.00 97.06 116 ASP A C 1
ATOM 960 O O . ASP A 1 116 ? 2.037 -0.803 -9.281 1.00 97.06 116 ASP A O 1
ATOM 964 N N . ALA A 1 117 ? 4.181 -0.164 -9.283 1.00 98.56 117 ALA A N 1
ATOM 965 C CA . ALA A 1 117 ? 4.573 -1.015 -10.405 1.00 98.56 117 ALA A CA 1
ATOM 966 C C . ALA A 1 117 ? 4.323 -2.509 -10.122 1.00 98.56 117 ALA A C 1
ATOM 968 O O . ALA A 1 117 ? 3.761 -3.213 -10.958 1.00 98.56 117 ALA A O 1
ATOM 969 N N . LEU A 1 118 ? 4.706 -3.0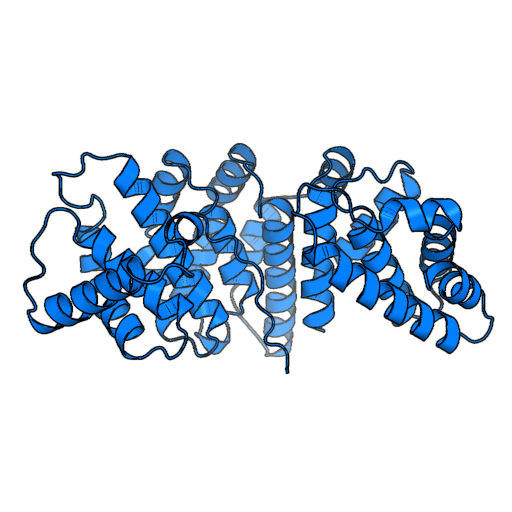04 -8.939 1.00 98.56 118 LEU A N 1
ATOM 970 C CA . LEU A 1 118 ? 4.452 -4.392 -8.542 1.00 98.56 118 LEU A CA 1
ATOM 971 C C . LEU A 1 118 ? 2.955 -4.670 -8.381 1.00 98.56 118 LEU A C 1
ATOM 973 O O . LEU A 1 118 ? 2.501 -5.729 -8.810 1.00 98.56 118 LEU A O 1
ATOM 977 N N . LYS A 1 119 ? 2.193 -3.719 -7.827 1.00 97.12 119 LYS A N 1
ATOM 978 C CA . LYS A 1 119 ? 0.728 -3.788 -7.744 1.00 97.12 119 LYS A CA 1
ATOM 979 C C . LYS A 1 119 ? 0.098 -3.964 -9.124 1.00 97.12 119 LYS A C 1
ATOM 981 O O . LYS A 1 119 ? -0.725 -4.853 -9.313 1.00 97.12 119 LYS A O 1
ATOM 986 N N . PHE A 1 120 ? 0.505 -3.152 -10.096 1.00 97.56 120 PHE A N 1
ATOM 987 C CA . PHE A 1 120 ? 0.006 -3.220 -11.469 1.00 97.56 120 PHE A CA 1
ATOM 988 C C . PHE A 1 120 ? 0.363 -4.529 -12.173 1.00 97.56 120 PHE A C 1
ATOM 990 O O . PHE A 1 120 ? -0.486 -5.122 -12.840 1.00 97.56 120 PHE A O 1
ATOM 997 N N . LEU A 1 121 ? 1.597 -5.008 -11.998 1.00 98.19 121 LEU A N 1
ATOM 998 C CA . LEU A 1 121 ? 2.031 -6.291 -12.546 1.00 98.19 121 LEU A CA 1
ATOM 999 C C . LEU A 1 121 ? 1.268 -7.465 -11.923 1.00 98.19 121 LEU A C 1
ATOM 1001 O O . LEU A 1 121 ? 0.905 -8.394 -12.640 1.00 98.19 121 LEU A O 1
ATOM 1005 N N . ALA A 1 122 ? 0.990 -7.415 -10.617 1.00 97.00 122 ALA A N 1
ATOM 1006 C CA . ALA A 1 122 ? 0.279 -8.463 -9.889 1.00 97.00 122 ALA A CA 1
ATOM 1007 C C . ALA A 1 122 ? -1.187 -8.639 -10.321 1.00 97.00 122 ALA A C 1
ATOM 1009 O O . ALA A 1 122 ? -1.806 -9.631 -9.948 1.00 97.00 122 ALA A O 1
ATOM 1010 N N . GLN A 1 123 ? -1.753 -7.724 -11.113 1.00 95.19 123 GLN A N 1
ATOM 1011 C CA . GLN A 1 123 ? -3.100 -7.885 -11.675 1.00 95.19 123 GLN A CA 1
ATOM 1012 C C . GLN A 1 123 ? -3.165 -9.002 -12.727 1.00 95.19 123 GLN A C 1
ATOM 1014 O O . GLN A 1 123 ? -4.213 -9.615 -12.907 1.00 95.19 123 GLN A O 1
ATOM 1019 N N . ASN A 1 124 ? -2.036 -9.333 -13.361 1.00 96.25 124 ASN A N 1
ATOM 1020 C CA . ASN A 1 124 ? -1.918 -10.484 -14.249 1.00 96.25 124 ASN A CA 1
ATOM 1021 C C . ASN A 1 124 ? -1.363 -11.715 -13.504 1.00 96.25 124 ASN A C 1
ATOM 1023 O O . ASN A 1 124 ? -0.334 -11.628 -12.835 1.00 96.25 124 ASN A O 1
ATOM 1027 N N . GLU A 1 125 ? -1.989 -12.883 -13.677 1.00 95.38 125 GLU A N 1
ATOM 1028 C CA . GLU A 1 125 ? -1.626 -14.106 -12.940 1.00 95.38 125 GLU A CA 1
ATOM 1029 C C . GLU A 1 125 ? -0.206 -14.626 -13.233 1.00 95.38 125 GLU A C 1
ATOM 1031 O O . GLU A 1 125 ? 0.485 -15.048 -12.305 1.00 95.38 125 GLU A O 1
ATOM 1036 N N . THR A 1 126 ? 0.280 -14.557 -14.479 1.00 98.00 126 THR A N 1
ATOM 1037 C CA . THR A 1 126 ? 1.641 -15.014 -14.828 1.00 98.00 126 THR A CA 1
ATOM 1038 C C . THR A 1 126 ? 2.702 -14.156 -14.139 1.00 98.00 126 THR A C 1
ATOM 1040 O O . THR A 1 126 ? 3.651 -14.671 -13.542 1.00 98.00 126 THR A O 1
ATOM 1043 N N . ASN A 1 127 ? 2.539 -12.834 -14.180 1.00 98.25 127 ASN A N 1
ATOM 1044 C CA . ASN A 1 127 ? 3.437 -11.912 -13.487 1.00 98.25 127 ASN A CA 1
ATOM 1045 C C . ASN A 1 127 ? 3.339 -12.085 -11.968 1.00 98.25 127 ASN A C 1
ATOM 1047 O O . ASN A 1 127 ? 4.354 -12.100 -11.273 1.00 98.25 127 ASN A O 1
ATOM 1051 N N . ARG A 1 128 ? 2.124 -12.257 -11.444 1.00 96.25 128 ARG A N 1
ATOM 1052 C CA . ARG A 1 128 ? 1.876 -12.481 -10.019 1.00 96.25 128 ARG A CA 1
ATOM 1053 C C . ARG A 1 128 ? 2.552 -13.749 -9.509 1.00 96.25 128 ARG A C 1
ATOM 1055 O O . ARG A 1 128 ? 3.147 -13.718 -8.434 1.00 96.25 128 ARG A O 1
ATOM 1062 N N . PHE A 1 129 ? 2.515 -14.835 -10.279 1.00 96.94 129 PHE A N 1
ATOM 1063 C CA . PHE A 1 129 ? 3.237 -16.066 -9.958 1.00 96.94 129 PHE A CA 1
ATOM 1064 C C . PHE A 1 129 ? 4.746 -15.813 -9.797 1.00 96.94 129 PHE A C 1
ATOM 1066 O O . PHE A 1 129 ? 5.344 -16.261 -8.820 1.00 96.94 129 PHE A O 1
ATOM 1073 N N . GLU A 1 130 ? 5.354 -15.024 -10.690 1.00 98.38 130 GLU A N 1
ATOM 1074 C CA . GLU A 1 130 ? 6.767 -14.629 -10.579 1.00 98.38 130 GLU A CA 1
ATOM 1075 C C . GLU A 1 130 ? 7.023 -13.725 -9.354 1.00 98.38 130 GLU A C 1
ATOM 1077 O O . GLU A 1 130 ? 8.017 -13.901 -8.647 1.00 98.38 130 GLU A O 1
ATOM 1082 N N . ILE A 1 131 ? 6.117 -12.789 -9.036 1.00 97.56 131 ILE A N 1
ATOM 1083 C CA . ILE A 1 131 ? 6.220 -11.937 -7.833 1.00 97.56 131 ILE A CA 1
ATOM 1084 C C . ILE A 1 131 ? 6.214 -12.797 -6.563 1.00 97.56 131 ILE A C 1
ATOM 1086 O O . ILE A 1 131 ? 7.056 -12.596 -5.676 1.00 97.56 131 ILE A O 1
ATOM 1090 N N . LEU A 1 132 ? 5.300 -13.768 -6.500 1.00 95.94 132 LEU A N 1
ATOM 1091 C CA . LEU A 1 132 ? 5.137 -14.707 -5.390 1.00 95.94 132 LEU A CA 1
ATOM 1092 C C . LEU A 1 132 ? 6.232 -15.776 -5.326 1.00 95.94 132 LEU A C 1
ATOM 1094 O O . LEU A 1 132 ? 6.350 -16.478 -4.319 1.00 95.94 132 LEU A O 1
ATOM 1098 N N . ASN A 1 133 ? 7.080 -15.880 -6.347 1.00 94.12 133 ASN A N 1
ATOM 1099 C CA . ASN A 1 133 ? 8.226 -16.767 -6.296 1.00 94.12 133 ASN A CA 1
ATOM 1100 C C . ASN A 1 133 ? 9.152 -16.377 -5.126 1.00 94.12 133 ASN A C 1
ATOM 1102 O O . ASN A 1 133 ? 9.519 -15.206 -4.946 1.00 94.12 133 ASN A O 1
ATOM 1106 N N . ASN A 1 134 ? 9.522 -17.368 -4.310 1.00 89.06 134 ASN A N 1
ATOM 1107 C CA . ASN A 1 134 ? 10.256 -17.203 -3.048 1.00 89.06 134 ASN A CA 1
ATOM 1108 C C . ASN A 1 134 ? 9.560 -16.305 -1.998 1.00 89.06 134 ASN A C 1
ATOM 1110 O O . ASN A 1 134 ? 10.222 -15.755 -1.113 1.00 89.06 134 ASN A O 1
ATOM 1114 N N . PHE A 1 135 ? 8.237 -16.134 -2.072 1.00 91.69 135 PHE A N 1
ATOM 1115 C CA . PHE A 1 135 ? 7.469 -15.409 -1.061 1.00 91.69 135 PHE A CA 1
ATOM 1116 C C . PHE A 1 135 ? 7.273 -16.276 0.190 1.00 91.69 135 PHE A C 1
ATOM 1118 O O . PHE A 1 135 ? 6.421 -17.159 0.238 1.00 91.69 135 PHE A O 1
ATOM 1125 N N . ASN A 1 136 ? 8.104 -16.043 1.208 1.00 93.75 136 ASN A N 1
ATOM 1126 C CA . ASN A 1 136 ? 8.095 -16.808 2.454 1.00 93.75 136 ASN A CA 1
ATOM 1127 C C . ASN A 1 136 ? 7.400 -16.020 3.577 1.00 93.75 136 ASN A C 1
ATOM 1129 O O . ASN A 1 136 ? 7.967 -15.067 4.114 1.00 93.75 136 ASN A O 1
ATOM 1133 N N . LEU A 1 137 ? 6.186 -16.447 3.943 1.00 95.12 137 LEU A N 1
ATOM 1134 C CA . LEU A 1 137 ? 5.343 -15.786 4.949 1.00 95.12 137 LEU A CA 1
ATOM 1135 C C . LEU A 1 137 ? 5.999 -15.768 6.338 1.00 95.12 137 LEU A C 1
ATOM 1137 O O . LEU A 1 137 ? 5.986 -14.738 7.008 1.00 95.12 137 LEU A O 1
ATOM 1141 N N . ASN A 1 138 ? 6.629 -16.877 6.740 1.00 94.69 138 ASN A N 1
ATOM 1142 C CA . ASN A 1 138 ? 7.294 -16.990 8.040 1.00 94.69 138 ASN A CA 1
ATOM 1143 C C . ASN A 1 138 ? 8.492 -16.040 8.123 1.00 94.69 138 ASN A C 1
ATOM 1145 O O . ASN A 1 138 ? 8.631 -15.314 9.098 1.00 94.69 138 ASN A O 1
ATOM 1149 N N . ALA A 1 139 ? 9.296 -15.952 7.059 1.00 95.56 139 ALA A N 1
ATOM 1150 C CA . ALA A 1 139 ? 10.420 -15.019 7.013 1.00 95.56 139 ALA A CA 1
ATOM 1151 C C . ALA A 1 139 ? 9.971 -13.547 7.086 1.00 95.56 139 ALA A C 1
ATOM 1153 O O . ALA A 1 139 ? 10.694 -12.704 7.618 1.00 95.56 139 ALA A O 1
ATOM 1154 N N . ILE A 1 140 ? 8.786 -13.223 6.557 1.00 96.62 140 ILE A N 1
ATOM 1155 C CA . ILE A 1 140 ? 8.199 -11.886 6.698 1.00 96.62 140 ILE A CA 1
ATOM 1156 C C . ILE A 1 140 ? 7.757 -11.647 8.142 1.00 96.62 140 ILE A C 1
ATOM 1158 O O . ILE A 1 140 ? 8.126 -10.626 8.720 1.00 96.62 140 ILE A O 1
ATOM 1162 N N . ALA A 1 141 ? 7.020 -12.589 8.734 1.00 97.00 141 ALA A N 1
ATOM 1163 C CA . ALA A 1 141 ? 6.579 -12.496 10.122 1.00 97.00 141 ALA A CA 1
ATOM 1164 C C . ALA A 1 141 ? 7.767 -12.340 11.084 1.00 97.00 141 ALA A C 1
ATOM 1166 O O . ALA A 1 141 ? 7.762 -11.454 11.935 1.00 97.00 141 ALA A O 1
ATOM 1167 N N . ASP A 1 142 ? 8.811 -13.150 10.913 1.00 96.56 142 ASP A N 1
ATOM 1168 C CA . ASP A 1 142 ? 10.019 -13.103 11.734 1.00 96.56 142 ASP A CA 1
ATOM 1169 C C . ASP A 1 142 ? 10.769 -11.782 11.556 1.00 96.56 142 ASP A C 1
ATOM 1171 O O . ASP A 1 142 ? 11.211 -11.195 12.539 1.00 96.56 142 ASP A O 1
ATOM 1175 N N . CYS A 1 143 ? 10.837 -11.252 10.329 1.00 96.31 143 CYS A N 1
ATOM 1176 C CA . CYS A 1 143 ? 11.420 -9.938 10.065 1.00 96.31 143 CYS A CA 1
ATOM 1177 C C . CYS A 1 143 ? 10.674 -8.814 10.799 1.00 96.31 143 CYS A C 1
ATOM 1179 O O . CYS A 1 143 ? 11.320 -7.936 11.371 1.00 96.31 143 CYS A O 1
ATOM 1181 N N . LEU A 1 144 ? 9.337 -8.839 10.821 1.00 97.56 144 LEU A N 1
ATOM 1182 C CA . LEU A 1 144 ? 8.516 -7.832 11.507 1.00 97.56 144 LEU A CA 1
ATOM 1183 C C . LEU A 1 144 ? 8.614 -7.917 13.038 1.00 97.56 144 LEU A C 1
ATOM 1185 O O . LEU A 1 144 ? 8.441 -6.908 13.714 1.00 97.56 144 LEU A O 1
ATOM 1189 N N . LYS A 1 145 ? 8.934 -9.092 13.588 1.00 96.44 145 LYS A N 1
ATOM 1190 C CA . LYS A 1 145 ? 9.144 -9.290 15.033 1.00 96.44 145 LYS A CA 1
ATOM 1191 C C . LYS A 1 145 ? 10.499 -8.783 15.532 1.00 96.44 145 LYS A C 1
ATOM 1193 O O . LYS A 1 145 ? 10.719 -8.769 16.738 1.00 96.44 145 LYS A O 1
ATOM 1198 N N . ILE A 1 146 ? 11.411 -8.386 14.641 1.00 94.00 146 ILE A N 1
ATOM 1199 C CA . ILE A 1 146 ? 12.700 -7.817 15.048 1.00 94.00 146 ILE A CA 1
ATOM 1200 C C . ILE A 1 146 ? 12.451 -6.453 15.706 1.00 94.00 146 ILE A C 1
ATOM 1202 O O . ILE A 1 146 ? 11.981 -5.505 15.065 1.00 94.00 146 ILE A O 1
ATOM 1206 N N . ASP A 1 147 ? 12.773 -6.367 16.994 1.00 88.12 147 ASP A N 1
ATOM 1207 C CA . ASP A 1 147 ? 12.718 -5.127 17.759 1.00 88.12 147 ASP A CA 1
ATOM 1208 C C . ASP A 1 147 ? 13.870 -4.187 17.393 1.00 88.12 147 ASP A C 1
ATOM 1210 O O . ASP A 1 147 ? 14.941 -4.604 16.949 1.00 88.12 147 ASP A O 1
ATOM 1214 N N . PHE A 1 148 ? 13.664 -2.893 17.627 1.00 87.94 148 PHE A N 1
ATOM 1215 C CA . PHE A 1 148 ? 14.717 -1.893 17.490 1.00 87.94 148 PHE A CA 1
ATOM 1216 C C . PHE A 1 148 ? 15.669 -1.993 18.682 1.00 87.94 148 PHE A C 1
ATOM 1218 O O . PHE A 1 148 ? 15.450 -1.390 19.731 1.00 87.94 148 PHE A O 1
ATOM 1225 N N . GLN A 1 149 ? 16.712 -2.802 18.526 1.00 77.38 149 GLN A N 1
ATOM 1226 C CA . GLN A 1 149 ? 17.810 -2.922 19.478 1.00 77.38 149 GLN A CA 1
ATOM 1227 C C . GLN A 1 149 ? 19.110 -2.477 18.808 1.00 77.38 149 GLN A C 1
ATOM 1229 O O . GLN A 1 149 ? 19.349 -2.784 17.642 1.00 77.38 149 GLN A O 1
ATOM 1234 N N . GLY A 1 150 ? 19.953 -1.768 19.560 1.00 77.31 150 GLY A N 1
ATOM 1235 C CA . GLY A 1 150 ? 21.266 -1.325 19.095 1.00 77.31 150 GLY A CA 1
ATOM 1236 C C . GLY A 1 150 ? 21.320 0.143 18.670 1.00 77.31 150 GLY A C 1
ATOM 1237 O O . GLY A 1 150 ? 20.612 1.006 19.188 1.00 77.31 150 GLY A O 1
ATOM 1238 N N . SER A 1 151 ? 22.246 0.434 17.768 1.00 85.50 151 SER A N 1
ATOM 1239 C CA . SER A 1 151 ? 22.549 1.755 17.231 1.00 85.50 151 SER A CA 1
ATOM 1240 C C . SER A 1 151 ? 21.459 2.285 16.290 1.00 85.50 151 SER A C 1
ATOM 1242 O O . SER A 1 151 ? 20.605 1.555 15.781 1.00 85.50 151 SER A O 1
ATOM 1244 N N . ILE A 1 152 ? 21.531 3.588 15.996 1.00 85.44 152 ILE A N 1
ATOM 1245 C CA . ILE A 1 152 ? 20.667 4.242 14.999 1.00 85.44 152 ILE A CA 1
ATOM 1246 C C . ILE A 1 152 ? 20.798 3.555 13.631 1.00 85.44 152 ILE A C 1
ATOM 1248 O O . ILE A 1 152 ? 19.795 3.352 12.954 1.00 85.44 152 ILE A O 1
ATOM 1252 N N . PHE A 1 153 ? 22.015 3.162 13.244 1.00 86.12 153 PHE A N 1
ATOM 1253 C CA . PHE A 1 153 ? 22.274 2.489 11.970 1.00 86.12 153 PHE A CA 1
ATOM 1254 C C . PHE A 1 153 ? 21.592 1.115 11.895 1.00 86.12 153 PHE A C 1
ATOM 1256 O O . PHE A 1 153 ? 20.928 0.808 10.908 1.00 86.12 153 PHE A O 1
ATOM 1263 N N . GLU A 1 154 ? 21.688 0.312 12.958 1.00 88.94 154 GLU A N 1
ATOM 1264 C CA . GLU A 1 154 ? 21.012 -0.992 13.027 1.00 88.94 154 GLU A CA 1
ATOM 1265 C C . GLU A 1 154 ? 19.490 -0.828 12.952 1.00 88.94 154 GLU A C 1
ATOM 1267 O O . GLU A 1 154 ? 18.823 -1.523 12.188 1.00 88.94 154 GLU A O 1
ATOM 1272 N N . THR A 1 155 ? 18.944 0.165 13.657 1.00 89.50 155 THR A N 1
ATOM 1273 C CA . THR A 1 155 ? 17.508 0.481 13.616 1.00 89.50 155 THR A CA 1
ATOM 1274 C C . THR A 1 155 ? 17.047 0.915 12.219 1.00 89.50 155 THR A C 1
ATOM 1276 O O . THR A 1 155 ? 15.955 0.543 11.781 1.00 89.50 155 THR A O 1
ATOM 1279 N N . GLN A 1 156 ? 17.872 1.668 11.487 1.00 91.19 156 GLN A N 1
ATOM 1280 C CA . GLN A 1 156 ? 17.580 2.081 10.111 1.00 91.19 156 GLN A CA 1
ATOM 1281 C C . GLN A 1 156 ? 17.556 0.892 9.145 1.00 91.19 156 GLN A C 1
ATOM 1283 O O . GLN A 1 156 ? 16.626 0.788 8.344 1.00 91.19 156 GLN A O 1
ATOM 1288 N N . GLU A 1 157 ? 18.517 -0.031 9.236 1.00 92.31 157 GLU A N 1
ATOM 1289 C CA . GLU A 1 157 ? 18.516 -1.222 8.378 1.00 92.31 157 GLU A CA 1
ATOM 1290 C C . GLU A 1 157 ? 17.353 -2.169 8.711 1.00 92.31 157 GLU A C 1
ATOM 1292 O O . GLU A 1 157 ? 16.699 -2.667 7.792 1.00 92.31 157 GLU A O 1
ATOM 1297 N N . ILE A 1 158 ? 17.008 -2.346 9.995 1.00 94.19 158 ILE A N 1
ATOM 1298 C CA . ILE A 1 158 ? 15.807 -3.102 10.395 1.00 94.19 158 ILE A CA 1
ATOM 1299 C C . ILE A 1 158 ? 14.550 -2.448 9.809 1.00 94.19 158 ILE A C 1
ATOM 1301 O O . ILE A 1 158 ? 13.725 -3.136 9.207 1.00 94.19 158 ILE A O 1
ATOM 1305 N N . THR A 1 159 ? 14.422 -1.122 9.929 1.00 94.44 159 THR A N 1
ATOM 1306 C CA . THR A 1 159 ? 13.281 -0.368 9.385 1.00 94.44 159 THR A CA 1
ATOM 1307 C C . THR A 1 159 ? 13.158 -0.580 7.882 1.00 94.44 159 THR A C 1
ATOM 1309 O O . THR A 1 159 ? 12.099 -0.967 7.399 1.00 94.44 159 THR A O 1
ATOM 1312 N N . LYS A 1 160 ? 14.254 -0.415 7.139 1.00 94.94 160 LYS A N 1
ATOM 1313 C CA . LYS A 1 160 ? 14.299 -0.628 5.688 1.00 94.94 160 LYS A CA 1
ATOM 1314 C C . LYS A 1 160 ? 13.885 -2.046 5.296 1.00 94.94 160 LYS A C 1
ATOM 1316 O O . LYS A 1 160 ? 13.129 -2.220 4.342 1.00 94.94 160 LYS A O 1
ATOM 1321 N N . MET A 1 161 ? 14.344 -3.061 6.030 1.00 95.44 161 MET A N 1
ATOM 1322 C CA . MET A 1 161 ? 13.938 -4.445 5.781 1.00 95.44 161 MET A CA 1
ATOM 1323 C C . MET A 1 161 ? 12.442 -4.656 6.014 1.00 95.44 161 MET A C 1
ATOM 1325 O O . MET A 1 161 ? 11.775 -5.251 5.167 1.00 95.44 161 MET A O 1
ATOM 1329 N N . GLN A 1 162 ? 11.917 -4.168 7.137 1.00 97.44 162 GLN A N 1
ATOM 1330 C CA . GLN A 1 162 ? 10.512 -4.325 7.504 1.00 97.44 162 GLN A CA 1
ATOM 1331 C C . GLN A 1 162 ? 9.580 -3.567 6.553 1.00 97.44 162 GLN A C 1
ATOM 1333 O O . GLN A 1 162 ? 8.611 -4.146 6.065 1.00 97.44 162 GLN A O 1
ATOM 1338 N N . GLU A 1 163 ? 9.905 -2.318 6.209 1.00 97.69 163 GLU A N 1
ATOM 1339 C CA . GLU A 1 163 ? 9.145 -1.521 5.242 1.00 97.69 163 GLU A CA 1
ATOM 1340 C C . GLU A 1 163 ? 9.071 -2.205 3.877 1.00 97.69 163 GLU A C 1
ATOM 1342 O O . GLU A 1 163 ? 7.986 -2.312 3.309 1.00 97.69 163 GLU A O 1
ATOM 1347 N N . ALA A 1 164 ? 10.186 -2.740 3.371 1.00 97.62 164 ALA A N 1
ATOM 1348 C CA . ALA A 1 164 ? 10.194 -3.460 2.100 1.00 97.62 164 ALA A CA 1
ATOM 1349 C C . ALA A 1 164 ? 9.255 -4.682 2.120 1.00 97.62 164 ALA A C 1
ATOM 1351 O O . ALA A 1 164 ? 8.567 -4.955 1.134 1.00 97.62 164 ALA A O 1
ATOM 1352 N N . ARG A 1 165 ? 9.176 -5.410 3.248 1.00 97.88 165 ARG A N 1
ATOM 1353 C CA . ARG A 1 165 ? 8.220 -6.524 3.406 1.00 97.88 165 ARG A CA 1
ATOM 1354 C C . ARG A 1 165 ? 6.774 -6.037 3.430 1.00 97.88 165 ARG A C 1
ATOM 1356 O O . ARG A 1 165 ? 5.931 -6.632 2.762 1.00 97.88 165 ARG A O 1
ATOM 1363 N N . CYS A 1 166 ? 6.503 -4.959 4.158 1.00 98.44 166 CYS A N 1
ATOM 1364 C CA . CYS A 1 166 ? 5.184 -4.340 4.228 1.00 98.44 166 CYS A CA 1
ATOM 1365 C C . CYS A 1 166 ? 4.694 -3.869 2.849 1.00 98.44 166 CYS A C 1
ATOM 1367 O O . CYS A 1 166 ? 3.573 -4.181 2.449 1.00 98.44 166 CYS A O 1
ATOM 1369 N N . LEU A 1 167 ? 5.554 -3.193 2.084 1.00 98.19 167 LEU A N 1
ATOM 1370 C CA . LEU A 1 167 ? 5.241 -2.733 0.730 1.00 98.19 167 LEU A CA 1
ATOM 1371 C C . LEU A 1 167 ? 5.014 -3.897 -0.239 1.00 98.19 167 LEU A C 1
ATOM 1373 O O . LEU A 1 167 ? 4.137 -3.814 -1.099 1.00 98.19 167 LEU A O 1
ATOM 1377 N N . LEU A 1 168 ? 5.753 -5.002 -0.091 1.00 97.94 168 LEU A N 1
ATOM 1378 C CA . LEU A 1 168 ? 5.523 -6.206 -0.890 1.00 97.94 168 LEU A CA 1
ATOM 1379 C C . LEU A 1 168 ? 4.149 -6.826 -0.595 1.00 97.94 168 LEU A C 1
ATOM 1381 O O . LEU A 1 168 ? 3.424 -7.144 -1.534 1.00 97.94 168 LEU A O 1
ATOM 1385 N N . ILE A 1 169 ? 3.770 -6.954 0.686 1.00 97.81 169 ILE A N 1
ATOM 1386 C CA . ILE A 1 169 ? 2.431 -7.423 1.091 1.00 97.81 169 ILE A CA 1
ATOM 1387 C C . ILE A 1 169 ? 1.352 -6.535 0.466 1.00 97.81 169 ILE A C 1
ATOM 1389 O O . ILE A 1 169 ? 0.413 -7.048 -0.142 1.00 97.81 169 ILE A O 1
ATOM 1393 N N . TYR A 1 170 ? 1.511 -5.213 0.574 1.00 97.25 170 TYR A N 1
ATOM 1394 C CA . TYR A 1 170 ? 0.574 -4.262 -0.015 1.00 97.25 170 TYR A CA 1
ATOM 1395 C C . TYR A 1 170 ? 0.436 -4.471 -1.526 1.00 97.25 170 TYR A C 1
ATOM 1397 O O . TYR A 1 170 ? -0.672 -4.622 -2.031 1.00 97.25 170 TYR A O 1
ATOM 1405 N N . SER A 1 171 ? 1.565 -4.542 -2.237 1.00 96.06 171 SER A N 1
ATOM 1406 C CA . SER A 1 171 ? 1.599 -4.680 -3.698 1.00 96.06 171 SER A CA 1
ATOM 1407 C C . SER A 1 171 ? 0.894 -5.950 -4.186 1.00 96.06 171 SER A C 1
ATOM 1409 O O . SER A 1 171 ? 0.288 -5.948 -5.248 1.00 96.06 171 SER A O 1
ATOM 1411 N N . ILE A 1 172 ? 0.961 -7.040 -3.419 1.00 94.25 172 ILE A N 1
ATOM 1412 C CA . ILE A 1 172 ? 0.358 -8.327 -3.794 1.00 94.25 172 ILE A CA 1
ATOM 1413 C C . ILE A 1 172 ? -1.151 -8.359 -3.520 1.00 94.25 172 ILE A C 1
ATOM 1415 O O . ILE A 1 172 ? -1.881 -9.019 -4.257 1.00 94.25 172 ILE A O 1
ATOM 1419 N N . LEU A 1 173 ? -1.615 -7.713 -2.446 1.00 93.62 173 LEU A N 1
ATOM 1420 C CA . LEU A 1 173 ? -2.978 -7.894 -1.930 1.00 93.62 173 LEU A CA 1
ATOM 1421 C C . LEU A 1 173 ? -3.934 -6.742 -2.223 1.00 93.62 173 LEU A C 1
ATOM 1423 O O . LEU A 1 173 ? -5.152 -6.945 -2.172 1.00 93.62 173 LEU A O 1
ATOM 1427 N N . TYR A 1 174 ? -3.418 -5.534 -2.441 1.00 89.44 174 TYR A N 1
ATOM 1428 C CA . TYR A 1 174 ? -4.258 -4.363 -2.637 1.00 89.44 174 TYR A CA 1
ATOM 1429 C C . TYR A 1 174 ? -5.095 -4.495 -3.917 1.00 89.44 174 TYR A C 1
ATOM 1431 O O . TYR A 1 174 ? -4.587 -4.885 -4.967 1.00 89.44 174 TYR A O 1
ATOM 1439 N N . GLY A 1 175 ? -6.389 -4.173 -3.823 1.00 79.12 175 GLY A N 1
ATOM 1440 C CA . GLY A 1 175 ? -7.323 -4.254 -4.950 1.00 79.12 175 GLY A CA 1
ATOM 1441 C C . GLY A 1 175 ? -7.679 -5.679 -5.394 1.00 79.12 175 GLY A C 1
ATOM 1442 O O . GLY A 1 175 ? -8.242 -5.843 -6.471 1.00 79.12 175 GLY A O 1
ATOM 1443 N N . ARG A 1 176 ? -7.349 -6.713 -4.602 1.00 86.00 176 ARG A N 1
ATOM 1444 C CA . ARG A 1 176 ? -7.605 -8.121 -4.946 1.00 86.00 176 ARG A CA 1
ATOM 1445 C C . ARG A 1 176 ? -8.361 -8.874 -3.854 1.00 86.00 176 ARG A C 1
ATOM 1447 O O . ARG A 1 176 ? -8.033 -8.780 -2.668 1.00 86.00 176 ARG A O 1
ATOM 1454 N N . GLU A 1 177 ? -9.307 -9.711 -4.272 1.00 85.38 177 GLU A N 1
ATOM 1455 C CA . GLU A 1 177 ? -10.037 -10.658 -3.417 1.00 85.38 177 GLU A CA 1
ATOM 1456 C C . GLU A 1 177 ? -9.224 -11.945 -3.157 1.00 85.38 177 GLU A C 1
ATOM 1458 O O . GLU A 1 177 ? -9.667 -13.065 -3.390 1.00 85.38 177 GLU A O 1
ATOM 1463 N N . ASP A 1 178 ? -8.001 -11.803 -2.640 1.00 88.62 178 ASP A N 1
ATOM 1464 C CA . ASP A 1 178 ? -7.094 -12.929 -2.366 1.00 88.62 178 ASP A CA 1
ATOM 1465 C C . ASP A 1 178 ? -7.270 -13.475 -0.934 1.00 88.62 178 ASP A C 1
ATOM 1467 O O . ASP A 1 178 ? -6.362 -13.423 -0.097 1.00 88.62 178 ASP A O 1
ATOM 1471 N N . LEU A 1 179 ? -8.465 -13.996 -0.631 1.00 90.56 179 LEU A N 1
ATOM 1472 C CA . LEU A 1 179 ? -8.838 -14.416 0.729 1.00 90.56 179 LEU A CA 1
ATOM 1473 C C . LEU A 1 179 ? -7.906 -15.483 1.319 1.00 90.56 179 LEU A C 1
ATOM 1475 O O . LEU A 1 179 ? -7.572 -15.403 2.499 1.00 90.56 179 LEU A O 1
ATOM 1479 N N . GLN A 1 180 ? -7.472 -16.466 0.524 1.00 92.81 180 GLN A N 1
ATOM 1480 C CA . GLN A 1 180 ? -6.619 -17.547 1.027 1.00 92.81 180 GLN A CA 1
ATOM 1481 C C . GLN A 1 180 ? -5.255 -17.022 1.493 1.00 92.81 180 GLN A C 1
ATOM 1483 O O . GLN A 1 180 ? -4.874 -17.255 2.635 1.00 92.81 180 GLN A O 1
ATOM 1488 N N . ILE A 1 181 ? -4.562 -16.237 0.660 1.00 93.56 181 ILE A N 1
ATOM 1489 C CA . ILE A 1 181 ? -3.244 -15.684 1.016 1.00 93.56 181 ILE A CA 1
ATOM 1490 C C . ILE A 1 181 ? -3.352 -14.760 2.231 1.00 93.56 181 ILE A C 1
ATOM 1492 O O . ILE A 1 181 ? -2.482 -14.783 3.099 1.00 93.56 181 ILE A O 1
ATOM 1496 N N . ARG A 1 182 ? -4.431 -13.973 2.338 1.00 95.56 182 ARG A N 1
ATOM 1497 C CA . ARG A 1 182 ? -4.688 -13.139 3.522 1.00 95.56 182 ARG A CA 1
ATOM 1498 C C . ARG A 1 182 ? -4.783 -13.985 4.786 1.00 95.56 182 ARG A C 1
ATOM 1500 O O . ARG A 1 182 ? -4.099 -13.670 5.755 1.00 95.56 182 ARG A O 1
ATOM 1507 N N . ARG A 1 183 ? -5.567 -15.072 4.768 1.00 95.38 183 ARG A N 1
ATOM 1508 C CA . ARG A 1 183 ? -5.665 -16.010 5.902 1.00 95.38 183 ARG A CA 1
ATOM 1509 C C . ARG A 1 183 ? -4.306 -16.621 6.236 1.00 95.38 183 ARG A C 1
ATOM 1511 O O . ARG A 1 183 ? -3.939 -16.645 7.406 1.00 95.38 183 ARG A O 1
ATOM 1518 N N . ASP A 1 184 ? -3.541 -17.045 5.234 1.00 96.06 184 ASP A N 1
ATOM 1519 C CA . ASP A 1 184 ? -2.219 -17.648 5.441 1.00 96.06 184 ASP A CA 1
ATOM 1520 C C . ASP A 1 184 ? -1.237 -16.660 6.093 1.00 96.06 184 ASP A C 1
ATOM 1522 O O . ASP A 1 184 ? -0.524 -17.015 7.030 1.00 96.06 184 ASP A O 1
ATOM 1526 N N . LEU A 1 185 ? -1.241 -15.395 5.660 1.00 97.06 185 LEU A N 1
ATOM 1527 C CA . LEU A 1 185 ? -0.434 -14.321 6.249 1.00 97.06 185 LEU A CA 1
ATOM 1528 C C . LEU A 1 185 ? -0.862 -13.994 7.691 1.00 97.06 185 LEU A C 1
ATOM 1530 O O . LEU A 1 185 ? -0.000 -13.786 8.549 1.00 97.06 185 LEU A O 1
ATOM 1534 N N . VAL A 1 186 ? -2.170 -13.963 7.981 1.00 97.00 186 VAL A N 1
ATOM 1535 C CA . VAL A 1 186 ? -2.661 -13.775 9.358 1.00 97.00 186 VAL A CA 1
ATOM 1536 C C . VAL A 1 186 ? -2.223 -14.945 10.242 1.00 97.00 186 VAL A C 1
ATOM 1538 O O . VAL A 1 186 ? -1.674 -14.720 11.319 1.00 97.00 186 VAL A O 1
ATOM 1541 N N . ASN A 1 187 ? -2.379 -16.183 9.767 1.00 96.19 187 ASN A N 1
ATOM 1542 C CA . ASN A 1 187 ? -1.979 -17.393 10.488 1.00 96.19 187 ASN A CA 1
ATOM 1543 C C . ASN A 1 187 ? -0.458 -17.491 10.696 1.00 96.19 187 ASN A C 1
ATOM 1545 O O . ASN A 1 187 ? -0.017 -18.023 11.712 1.00 96.19 187 ASN A O 1
ATOM 1549 N N . ALA A 1 188 ? 0.347 -16.937 9.784 1.00 97.44 188 ALA A N 1
ATOM 1550 C CA . ALA A 1 188 ? 1.798 -16.817 9.944 1.00 97.44 188 ALA A CA 1
ATOM 1551 C C . ALA A 1 188 ? 2.215 -15.794 11.028 1.00 97.44 188 ALA A C 1
ATOM 1553 O O . ALA A 1 188 ? 3.391 -15.707 11.385 1.00 97.44 188 ALA A O 1
ATOM 1554 N N . GLY A 1 189 ? 1.271 -15.020 11.575 1.00 97.88 189 GLY A N 1
ATOM 1555 C CA . GLY A 1 189 ? 1.512 -14.065 12.659 1.00 97.88 189 GLY A CA 1
ATOM 1556 C C . GLY A 1 189 ? 1.957 -12.677 12.195 1.00 97.88 189 GLY A C 1
ATOM 1557 O O . GLY A 1 189 ? 2.563 -11.936 12.968 1.00 97.88 189 GLY A O 1
ATOM 1558 N N . ILE A 1 190 ? 1.687 -12.309 10.938 1.00 98.56 190 ILE A N 1
ATOM 1559 C CA . ILE A 1 190 ? 2.044 -10.983 10.402 1.00 98.56 190 ILE A CA 1
ATOM 1560 C C . ILE A 1 190 ? 1.175 -9.892 11.021 1.00 98.56 190 ILE A C 1
ATOM 1562 O O . ILE A 1 190 ? 1.689 -8.846 11.410 1.00 98.56 190 ILE A O 1
ATOM 1566 N N . VAL A 1 191 ? -0.127 -10.149 11.164 1.00 98.50 191 VAL A N 1
ATOM 1567 C CA . VAL A 1 191 ? -1.053 -9.224 11.831 1.00 98.50 191 VAL A CA 1
ATOM 1568 C C . VAL A 1 191 ? -0.652 -9.031 13.292 1.00 98.50 191 VAL A C 1
ATOM 1570 O O . VAL A 1 191 ? -0.567 -7.893 13.744 1.00 98.50 191 VAL A O 1
ATOM 1573 N N . ASP A 1 192 ? -0.325 -10.111 14.009 1.00 98.56 192 ASP A N 1
ATOM 1574 C CA . ASP A 1 192 ? 0.157 -10.035 15.392 1.00 98.56 192 ASP A CA 1
ATOM 1575 C C . ASP A 1 192 ? 1.428 -9.174 15.503 1.00 98.56 192 ASP A C 1
ATOM 1577 O O . ASP A 1 192 ? 1.528 -8.320 16.384 1.00 98.56 192 ASP A O 1
ATOM 1581 N N . ALA A 1 193 ? 2.379 -9.340 14.575 1.00 98.50 193 ALA A N 1
ATOM 1582 C CA . ALA A 1 193 ? 3.603 -8.542 14.543 1.00 98.50 193 ALA A CA 1
ATOM 1583 C C . ALA A 1 193 ? 3.325 -7.051 14.273 1.00 98.50 193 ALA A C 1
ATOM 1585 O O . ALA A 1 193 ? 3.875 -6.194 14.964 1.00 98.50 193 ALA A O 1
ATOM 1586 N N . LEU A 1 194 ? 2.441 -6.723 13.322 1.00 98.81 194 LEU A N 1
ATOM 1587 C CA . LEU A 1 194 ? 2.046 -5.337 13.035 1.00 98.81 194 LEU A CA 1
ATOM 1588 C C . LEU A 1 194 ? 1.337 -4.686 14.233 1.00 98.81 194 LEU A C 1
ATOM 1590 O O . LEU A 1 194 ? 1.669 -3.564 14.610 1.00 98.81 194 LEU A O 1
ATOM 1594 N N . LEU A 1 195 ? 0.410 -5.395 14.881 1.00 98.75 195 LEU A N 1
ATOM 1595 C CA . LEU A 1 195 ? -0.280 -4.896 16.075 1.00 98.75 195 LEU A CA 1
ATOM 1596 C C . LEU A 1 195 ? 0.677 -4.714 17.262 1.00 98.75 195 LEU A C 1
ATOM 1598 O O . LEU A 1 195 ? 0.548 -3.739 18.009 1.00 98.75 195 LEU A O 1
ATOM 1602 N N . HIS A 1 196 ? 1.668 -5.598 17.417 1.00 98.25 196 HIS A N 1
ATOM 1603 C CA . HIS A 1 196 ? 2.736 -5.413 18.398 1.00 98.25 196 HIS A CA 1
ATOM 1604 C C . HIS A 1 196 ? 3.527 -4.132 18.110 1.00 98.25 196 HIS A C 1
ATOM 1606 O O . HIS A 1 196 ? 3.655 -3.297 19.004 1.00 98.25 196 HIS A O 1
ATOM 1612 N N . ILE A 1 197 ? 3.965 -3.922 16.860 1.00 98.06 197 ILE A N 1
ATOM 1613 C CA . ILE A 1 197 ? 4.653 -2.696 16.422 1.00 98.06 197 ILE A CA 1
ATOM 1614 C C . ILE A 1 197 ? 3.829 -1.451 16.771 1.00 98.06 197 ILE A C 1
ATOM 1616 O O . ILE A 1 197 ? 4.350 -0.518 17.388 1.00 98.06 197 ILE A O 1
ATOM 1620 N N . PHE A 1 198 ? 2.536 -1.449 16.433 1.00 98.56 198 PHE A N 1
ATOM 1621 C CA . PHE A 1 198 ? 1.640 -0.325 16.708 1.00 98.56 198 PHE A CA 1
ATOM 1622 C C . PHE A 1 198 ? 1.436 -0.062 18.196 1.00 98.56 198 PHE A C 1
ATOM 1624 O O . PHE A 1 198 ? 1.166 1.076 18.572 1.00 98.56 198 PHE A O 1
ATOM 1631 N N . SER A 1 199 ? 1.583 -1.074 19.048 1.00 97.38 199 SER A N 1
ATOM 1632 C CA . SER A 1 199 ? 1.391 -0.949 20.496 1.00 97.38 199 SER A CA 1
ATOM 1633 C C . SER A 1 199 ? 2.651 -0.516 21.236 1.00 97.38 199 SER A C 1
ATOM 1635 O O . SER A 1 199 ? 2.555 0.240 22.202 1.00 97.38 199 SER A O 1
ATOM 1637 N N . SER A 1 200 ? 3.820 -0.999 20.810 1.00 95.44 200 SER A N 1
ATOM 1638 C CA . SER A 1 200 ? 5.055 -0.920 21.598 1.00 95.44 200 SER A CA 1
ATOM 1639 C C . SER A 1 200 ? 6.034 0.154 21.125 1.00 95.44 200 SER A C 1
ATOM 1641 O O . SER A 1 200 ? 6.723 0.751 21.952 1.00 95.44 200 SER A O 1
ATOM 1643 N N . ARG A 1 201 ? 6.100 0.448 19.819 1.00 94.75 201 ARG A N 1
ATOM 1644 C CA . ARG A 1 201 ? 7.097 1.387 19.275 1.00 94.75 201 ARG A CA 1
ATOM 1645 C C . ARG A 1 201 ? 6.749 2.842 19.537 1.00 94.75 201 ARG A C 1
ATOM 1647 O O . ARG A 1 201 ? 5.575 3.193 19.617 1.00 94.75 201 ARG A O 1
ATOM 1654 N N . LEU A 1 202 ? 7.752 3.719 19.601 1.00 95.75 202 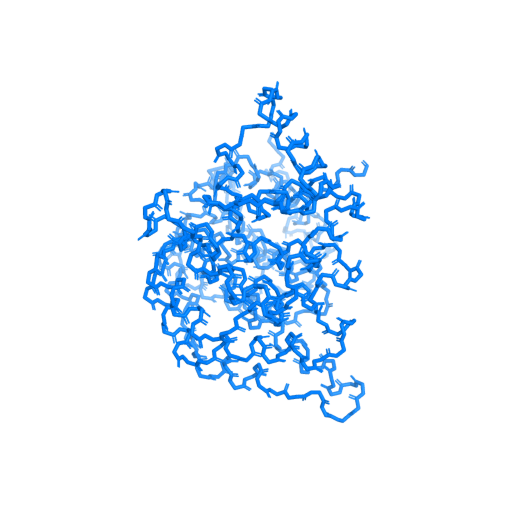LEU A N 1
ATOM 1655 C CA . LEU A 1 202 ? 7.529 5.170 19.570 1.00 95.75 202 LEU A CA 1
ATOM 1656 C C . LEU A 1 202 ? 6.755 5.554 18.304 1.00 95.75 202 LEU A C 1
ATOM 1658 O O . LEU A 1 202 ? 7.045 5.024 17.230 1.00 95.75 202 LEU A O 1
ATOM 1662 N N . LEU A 1 203 ? 5.778 6.456 18.434 1.00 97.31 203 LEU A N 1
ATOM 1663 C CA . LEU A 1 203 ? 4.877 6.807 17.333 1.00 97.31 203 LEU A CA 1
ATOM 1664 C C . LEU A 1 203 ? 5.660 7.294 16.115 1.00 97.31 203 LEU A C 1
ATOM 1666 O O . LEU A 1 203 ? 5.429 6.791 15.027 1.00 97.31 203 LEU A O 1
ATOM 1670 N N . GLU A 1 204 ? 6.650 8.168 16.305 1.00 95.75 204 GLU A N 1
ATOM 1671 C CA . GLU A 1 204 ? 7.482 8.708 15.221 1.00 95.75 204 GLU A CA 1
ATOM 1672 C C . GLU A 1 204 ? 8.286 7.662 14.432 1.00 95.75 204 GLU A C 1
ATOM 1674 O O . GLU A 1 204 ? 8.814 7.972 13.368 1.00 95.75 204 GLU A O 1
ATOM 1679 N N . SER A 1 205 ? 8.396 6.436 14.946 1.00 95.31 205 SER A N 1
ATOM 1680 C CA . SER A 1 205 ? 9.098 5.336 14.283 1.00 95.31 205 SER A CA 1
ATOM 1681 C C . SER A 1 205 ? 8.172 4.413 13.479 1.00 95.31 205 SER A C 1
ATOM 1683 O O . SER A 1 205 ? 8.642 3.499 12.799 1.00 95.31 205 SER A O 1
ATOM 1685 N N . ILE A 1 206 ? 6.856 4.637 13.550 1.00 97.69 206 ILE A N 1
ATOM 1686 C CA . ILE A 1 206 ? 5.847 3.885 12.805 1.00 97.69 206 ILE A CA 1
ATOM 1687 C C . ILE A 1 206 ? 5.557 4.639 11.509 1.00 97.69 206 ILE A C 1
ATOM 1689 O O . ILE A 1 206 ? 4.779 5.586 11.467 1.00 97.69 206 ILE A O 1
ATOM 1693 N N . THR A 1 207 ? 6.197 4.210 10.430 1.00 96.88 207 THR A N 1
ATOM 1694 C CA . THR A 1 207 ? 6.017 4.796 9.101 1.00 96.88 207 THR A CA 1
ATOM 1695 C C . THR A 1 207 ? 4.795 4.213 8.376 1.00 96.88 207 THR A C 1
ATOM 1697 O O . THR A 1 207 ? 4.285 3.139 8.711 1.00 96.88 207 THR A O 1
ATOM 1700 N N . ARG A 1 208 ? 4.319 4.913 7.338 1.00 97.62 208 ARG A N 1
ATOM 1701 C CA . ARG A 1 208 ? 3.141 4.519 6.543 1.00 97.62 208 ARG A CA 1
ATOM 1702 C C . ARG A 1 208 ? 3.182 3.084 5.974 1.00 97.62 208 ARG A C 1
ATOM 1704 O O . ARG A 1 208 ? 2.130 2.448 5.975 1.00 97.62 208 ARG A O 1
ATOM 1711 N N . PRO A 1 209 ? 4.327 2.506 5.548 1.00 98.25 209 PRO A N 1
ATOM 1712 C CA . PRO A 1 209 ? 4.354 1.121 5.075 1.00 98.25 209 PRO A CA 1
ATOM 1713 C C . PRO A 1 209 ? 3.739 0.112 6.053 1.00 98.25 209 PRO A C 1
ATOM 1715 O O . PRO A 1 209 ? 3.019 -0.787 5.623 1.00 98.25 209 PRO A O 1
ATOM 1718 N N . TYR A 1 210 ? 3.954 0.268 7.364 1.00 98.62 210 TYR A N 1
ATOM 1719 C CA . TYR A 1 210 ? 3.363 -0.636 8.355 1.00 98.62 210 TYR A CA 1
ATOM 1720 C C . TYR A 1 210 ? 1.831 -0.544 8.374 1.00 98.62 210 TYR A C 1
ATOM 1722 O O . TYR A 1 210 ? 1.156 -1.574 8.411 1.00 98.62 210 TYR A O 1
ATOM 1730 N N . THR A 1 211 ? 1.267 0.668 8.312 1.00 98.69 211 THR A N 1
ATOM 1731 C CA . THR A 1 211 ? -0.192 0.861 8.297 1.00 98.69 211 THR A CA 1
ATOM 1732 C C . THR A 1 211 ? -0.822 0.440 6.979 1.00 98.69 211 THR A C 1
ATOM 1734 O O . THR A 1 211 ? -1.881 -0.182 6.996 1.00 98.69 211 THR A O 1
ATOM 1737 N N . GLN A 1 212 ? -0.149 0.668 5.850 1.00 97.44 212 GLN A N 1
ATOM 1738 C CA . GLN A 1 212 ? -0.561 0.154 4.541 1.00 97.44 212 GLN A CA 1
ATOM 1739 C C . GLN A 1 212 ? -0.618 -1.379 4.521 1.00 97.44 212 GLN A C 1
ATOM 1741 O O . GLN A 1 212 ? -1.591 -1.956 4.034 1.00 97.44 212 GLN A O 1
ATOM 1746 N N . ALA A 1 213 ? 0.389 -2.052 5.083 1.00 98.31 213 ALA A N 1
ATOM 1747 C CA . ALA A 1 213 ? 0.390 -3.509 5.178 1.00 98.31 213 ALA A CA 1
ATOM 1748 C C . ALA A 1 213 ? -0.753 -4.035 6.054 1.00 98.31 213 ALA A C 1
ATOM 1750 O O . ALA A 1 213 ? -1.333 -5.065 5.730 1.00 98.31 213 ALA A O 1
ATOM 1751 N N . PHE A 1 214 ? -1.115 -3.335 7.133 1.00 98.56 214 PHE A N 1
ATOM 1752 C CA . PHE A 1 214 ? -2.285 -3.706 7.929 1.00 98.56 214 PHE A CA 1
ATOM 1753 C C . PHE A 1 214 ? -3.599 -3.469 7.166 1.00 98.56 214 PHE A C 1
ATOM 1755 O O . PHE A 1 214 ? -4.487 -4.322 7.172 1.00 98.56 214 PHE A O 1
ATOM 1762 N N . LEU A 1 215 ? -3.711 -2.331 6.472 1.00 96.12 215 LEU A N 1
ATOM 1763 C CA . LEU A 1 215 ? -4.913 -1.911 5.753 1.00 96.12 215 LEU A CA 1
ATOM 1764 C C . LEU A 1 215 ? -5.388 -2.972 4.755 1.00 96.12 215 LEU A C 1
ATOM 1766 O O . LEU A 1 215 ? -6.586 -3.268 4.700 1.00 96.12 215 LEU A O 1
ATOM 1770 N N . VAL A 1 216 ? -4.462 -3.602 4.025 1.00 95.38 216 VAL A N 1
ATOM 1771 C CA . VAL A 1 216 ? -4.800 -4.654 3.053 1.00 95.38 216 VAL A CA 1
ATOM 1772 C C . VAL A 1 216 ? -5.338 -5.931 3.683 1.00 95.38 216 VAL A C 1
ATOM 1774 O O . VAL A 1 216 ? -5.788 -6.785 2.943 1.00 95.38 216 VAL A O 1
ATOM 1777 N N . PHE A 1 217 ? -5.359 -6.099 5.006 1.00 96.00 217 PHE A N 1
ATOM 1778 C CA . PHE A 1 217 ? -6.111 -7.193 5.634 1.00 96.00 217 PHE A CA 1
ATOM 1779 C C . PHE A 1 217 ? -7.580 -6.833 5.881 1.00 96.00 217 PHE A C 1
ATOM 1781 O O . PHE A 1 217 ? -8.401 -7.726 6.062 1.00 96.00 217 PHE A O 1
ATOM 1788 N N . THR A 1 218 ? -7.929 -5.546 5.852 1.00 93.06 218 THR A N 1
ATOM 1789 C CA . THR A 1 218 ? -9.282 -5.054 6.164 1.00 93.06 218 THR A CA 1
ATOM 1790 C C . THR A 1 218 ? -10.156 -4.817 4.925 1.00 93.06 218 THR A C 1
ATOM 1792 O O . THR A 1 218 ? -11.378 -4.759 5.051 1.00 93.06 218 THR A O 1
ATOM 1795 N N . TYR A 1 219 ? -9.548 -4.709 3.734 1.00 88.62 219 TYR A N 1
ATOM 1796 C CA . TYR A 1 219 ? -10.237 -4.464 2.458 1.00 88.62 219 TYR A CA 1
ATOM 1797 C C . TYR A 1 219 ? -9.669 -5.315 1.302 1.00 88.62 219 TYR A C 1
ATOM 1799 O O . TYR A 1 219 ? -8.438 -5.381 1.198 1.00 88.62 219 TYR A O 1
ATOM 1807 N N . PRO A 1 220 ? -10.491 -5.929 0.419 1.00 86.12 220 PRO A N 1
ATOM 1808 C CA . PRO A 1 220 ? -11.956 -5.892 0.423 1.00 86.12 220 PRO A CA 1
ATOM 1809 C C . PRO A 1 220 ? -12.547 -6.619 1.634 1.00 86.12 220 PRO A C 1
ATOM 1811 O O . PRO A 1 220 ? -11.943 -7.549 2.175 1.00 86.12 220 PRO A O 1
ATOM 1814 N N . SER A 1 221 ? -13.691 -6.129 2.114 1.00 78.69 221 SER A N 1
ATOM 1815 C CA . SER A 1 221 ? -14.299 -6.604 3.357 1.00 78.69 221 SER A CA 1
ATOM 1816 C C . SER A 1 221 ? -14.763 -8.055 3.234 1.00 78.69 221 SER A C 1
ATOM 1818 O O . SER A 1 221 ? -15.476 -8.423 2.305 1.00 78.69 221 SER A O 1
ATOM 1820 N N . ASN A 1 222 ? -14.396 -8.884 4.210 1.00 87.75 222 ASN A N 1
ATOM 1821 C CA . ASN A 1 222 ? -14.823 -10.275 4.293 1.00 87.75 222 ASN A CA 1
ATOM 1822 C C . ASN A 1 222 ? -15.061 -10.658 5.754 1.00 87.75 222 ASN A C 1
ATOM 1824 O O . ASN A 1 222 ? -14.139 -10.564 6.561 1.00 87.75 222 ASN A O 1
ATOM 1828 N N . ILE A 1 223 ? -16.278 -11.105 6.079 1.00 88.38 223 ILE A N 1
ATOM 1829 C CA . ILE A 1 223 ? -16.716 -11.335 7.466 1.00 88.38 223 ILE A CA 1
ATOM 1830 C C . ILE A 1 223 ? -15.768 -12.282 8.208 1.00 88.38 223 ILE A C 1
ATOM 1832 O O . ILE A 1 223 ? -15.322 -11.938 9.300 1.00 88.38 223 ILE A O 1
ATOM 1836 N N . ASP A 1 224 ? -15.394 -13.418 7.615 1.00 89.94 224 ASP A N 1
ATOM 1837 C CA . ASP A 1 224 ? -14.510 -14.384 8.279 1.00 89.94 224 ASP A CA 1
ATOM 1838 C C . ASP A 1 224 ? -13.130 -13.790 8.582 1.00 89.94 224 ASP A C 1
ATOM 1840 O O . ASP A 1 224 ? -12.567 -14.022 9.651 1.00 89.94 224 ASP A O 1
ATOM 1844 N N . LEU A 1 225 ? -12.567 -13.030 7.637 1.00 91.88 225 LEU A N 1
ATOM 1845 C CA . LEU A 1 225 ? -11.274 -12.380 7.828 1.00 91.88 225 LEU A CA 1
ATOM 1846 C C . LEU A 1 225 ? -11.368 -11.287 8.899 1.00 91.88 225 LEU A C 1
ATOM 1848 O O . LEU A 1 225 ? -10.489 -11.193 9.747 1.00 91.88 225 LEU A O 1
ATOM 1852 N N . CYS A 1 226 ? -12.449 -10.505 8.911 1.00 92.00 226 CYS A N 1
ATOM 1853 C CA . CYS A 1 226 ? -12.695 -9.494 9.938 1.00 92.00 226 CYS A CA 1
ATOM 1854 C C . CYS A 1 226 ? -12.825 -10.120 11.334 1.00 92.00 226 CYS A C 1
ATOM 1856 O O . CYS A 1 226 ? -12.259 -9.590 12.288 1.00 92.00 226 CYS A O 1
ATOM 1858 N N . LEU A 1 227 ? -13.521 -11.256 11.458 1.00 92.00 227 LEU A N 1
ATOM 1859 C CA . LEU A 1 227 ? -13.618 -12.001 12.717 1.00 92.00 227 LEU A CA 1
ATOM 1860 C C . LEU A 1 227 ? -12.240 -12.494 13.178 1.00 92.00 227 LEU A C 1
ATOM 1862 O O . LEU A 1 227 ? -11.881 -12.280 14.333 1.00 92.00 227 LEU A O 1
ATOM 1866 N N . LEU A 1 228 ? -11.429 -13.039 12.265 1.00 94.88 228 LEU A N 1
ATOM 1867 C CA . LEU A 1 228 ? -10.053 -13.439 12.569 1.00 94.88 228 LEU A CA 1
ATOM 1868 C C . LEU A 1 228 ? -9.190 -12.250 13.024 1.00 94.88 228 LEU A C 1
ATOM 1870 O O . LEU A 1 228 ? -8.371 -12.389 13.928 1.00 94.88 228 LEU A O 1
ATOM 1874 N N . LEU A 1 229 ? -9.371 -11.068 12.426 1.00 96.25 229 LEU A N 1
ATOM 1875 C CA . LEU A 1 229 ? -8.678 -9.850 12.855 1.00 96.25 229 LEU A CA 1
ATOM 1876 C C . LEU A 1 229 ? -9.113 -9.400 14.252 1.00 96.25 229 LEU A C 1
ATOM 1878 O O . LEU A 1 229 ? -8.267 -8.958 15.022 1.00 96.25 229 LEU A O 1
ATOM 1882 N N . ILE A 1 230 ? -10.398 -9.522 14.596 1.00 95.50 230 ILE A N 1
ATOM 1883 C CA . ILE A 1 230 ? -10.923 -9.165 15.924 1.00 95.50 230 ILE A CA 1
ATOM 1884 C C . ILE A 1 230 ? -10.318 -10.038 17.019 1.00 95.50 230 ILE A C 1
ATOM 1886 O O . ILE A 1 230 ? -9.954 -9.511 18.069 1.00 95.50 230 ILE A O 1
ATOM 1890 N N . GLU A 1 231 ? -10.121 -11.333 16.763 1.00 96.12 231 GLU A N 1
ATOM 1891 C CA . GLU A 1 231 ? -9.433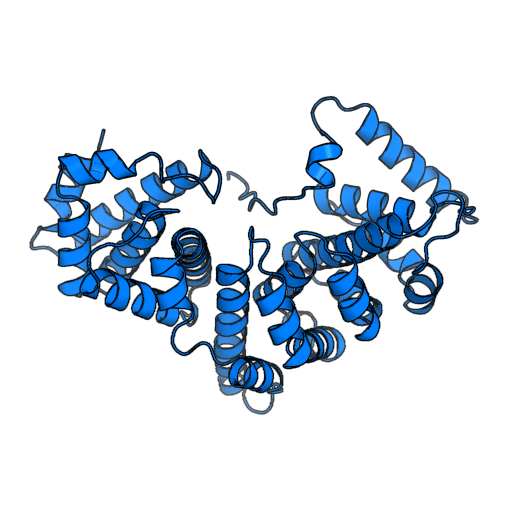 -12.238 17.697 1.00 96.12 231 GLU A CA 1
ATOM 1892 C C . GLU A 1 231 ? -8.016 -11.750 18.052 1.00 96.12 231 GLU A C 1
ATOM 1894 O O . GLU A 1 231 ? -7.494 -12.076 19.118 1.00 96.12 231 GLU A O 1
ATOM 1899 N N . LYS A 1 232 ? -7.404 -10.909 17.204 1.00 97.06 232 LYS A N 1
ATOM 1900 C CA . LYS A 1 232 ? -6.092 -10.289 17.448 1.00 97.06 232 LYS A CA 1
ATOM 1901 C C . LYS A 1 232 ? -6.148 -9.003 18.276 1.00 97.06 232 LYS A C 1
ATOM 1903 O O . LYS A 1 232 ? -5.112 -8.387 18.503 1.00 97.06 232 LYS A O 1
ATOM 1908 N N . SER A 1 233 ? -7.328 -8.593 18.744 1.00 96.38 233 SER A N 1
ATOM 1909 C CA . SER A 1 233 ? -7.547 -7.372 19.537 1.00 96.38 233 SER A CA 1
ATOM 1910 C C . SER A 1 233 ? -6.998 -6.095 18.867 1.00 96.38 233 SER A C 1
ATOM 1912 O O . SER A 1 233 ? -6.164 -5.389 19.442 1.00 96.38 233 SER A O 1
ATOM 1914 N N . PRO A 1 234 ? -7.455 -5.752 17.647 1.00 97.62 234 PRO A N 1
ATOM 1915 C CA . PRO A 1 234 ? -6.802 -4.748 16.810 1.00 97.62 234 PRO A CA 1
ATOM 1916 C C . PRO A 1 234 ? -7.086 -3.306 17.255 1.00 97.62 234 PRO A C 1
ATOM 1918 O O . PRO A 1 234 ? -6.336 -2.396 16.905 1.00 97.62 234 PRO A O 1
ATOM 1921 N N . PHE A 1 235 ? -8.152 -3.072 18.029 1.00 98.25 235 PHE A N 1
ATOM 1922 C CA . PHE A 1 235 ? -8.628 -1.719 18.318 1.00 98.25 235 PHE A CA 1
ATOM 1923 C C . PHE A 1 235 ? -7.644 -0.898 19.146 1.00 98.25 235 PHE A C 1
ATOM 1925 O O . PHE A 1 235 ? -7.315 0.207 18.733 1.00 98.25 235 PHE A O 1
ATOM 1932 N N . TYR A 1 236 ? -7.135 -1.410 20.270 1.00 98.06 236 TYR A N 1
ATOM 1933 C CA . TYR A 1 236 ? -6.194 -0.645 21.098 1.00 98.06 236 TYR A CA 1
ATOM 1934 C C . TYR A 1 236 ? -4.917 -0.233 20.327 1.00 98.06 236 TYR A C 1
ATOM 1936 O O . TYR A 1 236 ? -4.606 0.964 20.315 1.00 98.06 236 TYR A O 1
ATOM 1944 N N . PRO A 1 237 ? -4.218 -1.149 19.618 1.00 98.62 237 PRO A N 1
ATOM 1945 C CA . PRO A 1 237 ? -3.069 -0.787 18.789 1.00 98.62 237 PRO A CA 1
ATOM 1946 C C . PRO A 1 237 ? -3.396 0.252 17.704 1.00 98.62 237 PRO A C 1
ATOM 1948 O O . PRO A 1 237 ? -2.659 1.221 17.543 1.00 98.62 237 PRO A O 1
ATOM 1951 N N . LEU A 1 238 ? -4.513 0.098 16.982 1.00 98.75 238 LEU A N 1
ATOM 1952 C CA . LEU A 1 238 ? -4.897 1.025 15.908 1.00 98.75 238 LEU A CA 1
ATOM 1953 C C . LEU A 1 238 ? -5.318 2.403 16.445 1.00 98.75 238 LEU A C 1
ATOM 1955 O O . LEU A 1 238 ? -4.925 3.429 15.896 1.00 98.75 238 LEU A O 1
ATOM 1959 N N . LEU A 1 239 ? -6.066 2.449 17.550 1.00 98.69 239 LEU A N 1
ATOM 1960 C CA . LEU A 1 239 ? -6.507 3.687 18.206 1.00 98.69 239 LEU A CA 1
ATOM 1961 C C . LEU A 1 239 ? -5.335 4.510 18.764 1.00 98.69 239 LEU A C 1
ATOM 1963 O O . LEU A 1 239 ? -5.441 5.733 18.905 1.00 98.69 239 LEU A O 1
ATOM 1967 N N . ARG A 1 240 ? -4.209 3.865 19.089 1.00 98.50 240 ARG A N 1
ATOM 1968 C CA . ARG A 1 240 ? -2.969 4.553 19.472 1.00 98.50 240 ARG A CA 1
ATOM 1969 C C . ARG A 1 240 ? -2.393 5.372 18.313 1.00 98.50 240 ARG A C 1
ATOM 1971 O O . ARG A 1 240 ? -1.865 6.455 18.551 1.00 98.50 240 ARG A O 1
ATOM 1978 N N . LEU A 1 241 ? -2.547 4.907 17.072 1.00 98.75 241 LEU A N 1
ATOM 1979 C CA . LEU A 1 241 ? -2.029 5.590 15.882 1.00 98.75 241 LEU A CA 1
ATOM 1980 C C . LEU A 1 241 ? -2.751 6.904 15.571 1.00 98.75 241 LEU A C 1
ATOM 1982 O O . LEU A 1 241 ? -2.225 7.711 14.813 1.00 98.75 241 LEU A O 1
ATOM 1986 N N . PHE A 1 242 ? -3.914 7.178 16.171 1.00 98.56 242 PHE A N 1
ATOM 1987 C CA . PHE A 1 242 ? -4.590 8.463 15.970 1.00 98.56 242 PHE A CA 1
ATOM 1988 C C . PHE A 1 242 ? -3.742 9.635 16.461 1.00 98.56 242 PHE A C 1
ATOM 1990 O O . PHE A 1 242 ? -3.840 10.729 15.914 1.00 98.56 242 PHE A O 1
ATOM 1997 N N . ASP A 1 243 ? -2.880 9.418 17.453 1.00 98.12 243 ASP A N 1
ATOM 1998 C CA . ASP A 1 243 ? -2.005 10.449 18.018 1.00 98.12 243 ASP A CA 1
ATOM 1999 C C . ASP A 1 243 ? -0.726 10.672 17.174 1.00 98.12 243 ASP A C 1
ATOM 2001 O O . ASP A 1 243 ? 0.168 11.422 17.570 1.00 98.12 243 ASP A O 1
ATOM 2005 N N . HIS A 1 244 ? -0.627 10.033 16.002 1.00 98.50 244 HIS A N 1
ATOM 2006 C CA . HIS A 1 244 ? 0.487 10.184 15.070 1.00 98.50 244 HIS A CA 1
ATOM 2007 C C . HIS A 1 244 ? 0.460 11.540 14.338 1.00 98.50 244 HIS A C 1
ATOM 2009 O O . HIS A 1 244 ? -0.597 12.129 14.115 1.00 98.50 244 HIS A O 1
ATOM 2015 N N . LYS A 1 245 ? 1.642 12.046 13.955 1.00 97.31 245 LYS A N 1
ATOM 2016 C CA . LYS A 1 245 ? 1.792 13.350 13.275 1.00 97.31 245 LYS A CA 1
ATOM 2017 C C . LYS A 1 245 ? 1.557 13.289 11.765 1.00 97.31 245 LYS A C 1
ATOM 2019 O O . LYS A 1 245 ? 1.112 14.269 11.185 1.00 97.31 245 LYS A O 1
ATOM 2024 N N . ASP A 1 246 ? 1.898 12.168 11.133 1.00 97.25 246 ASP A N 1
ATOM 2025 C CA . ASP A 1 246 ? 1.603 11.917 9.717 1.00 97.25 246 ASP A CA 1
ATOM 2026 C C . ASP A 1 246 ? 0.126 11.544 9.555 1.00 97.25 246 ASP A C 1
ATOM 2028 O O . ASP A 1 246 ? -0.309 10.496 10.044 1.00 97.25 246 ASP A O 1
ATOM 2032 N N . GLU A 1 247 ? -0.628 12.389 8.852 1.00 96.62 247 GLU A N 1
ATOM 2033 C CA . GLU A 1 247 ? -2.051 12.182 8.583 1.00 96.62 247 GLU A CA 1
ATOM 2034 C C . GLU A 1 247 ? -2.328 10.913 7.774 1.00 96.62 247 GLU A C 1
ATOM 2036 O O . GLU A 1 247 ? -3.402 10.336 7.916 1.00 96.62 247 GLU A O 1
ATOM 2041 N N . ASN A 1 248 ? -1.383 10.431 6.961 1.00 96.12 248 ASN A N 1
ATOM 2042 C CA . ASN A 1 248 ? -1.579 9.192 6.214 1.00 96.12 248 ASN A CA 1
ATOM 2043 C C . ASN A 1 248 ? -1.617 7.976 7.142 1.00 96.12 248 ASN A C 1
ATOM 2045 O O . ASN A 1 248 ? -2.459 7.105 6.958 1.00 96.12 248 ASN A O 1
ATOM 2049 N N . VAL A 1 249 ? -0.758 7.942 8.165 1.00 98.56 249 VAL A N 1
ATOM 2050 C CA . VAL A 1 249 ? -0.765 6.888 9.197 1.00 98.56 249 VAL A CA 1
ATOM 2051 C C . VAL A 1 249 ? -2.084 6.924 9.972 1.00 98.56 249 VAL A C 1
ATOM 2053 O O . VAL A 1 249 ? -2.709 5.886 10.189 1.00 98.56 249 VAL A O 1
ATOM 2056 N N . VAL A 1 250 ? -2.549 8.126 10.335 1.00 98.69 250 VAL A N 1
ATOM 2057 C CA . VAL A 1 250 ? -3.842 8.318 11.012 1.00 98.69 250 VAL A CA 1
ATOM 2058 C C . VAL A 1 250 ? -4.999 7.853 10.124 1.00 98.69 250 VAL A C 1
ATOM 2060 O O . VAL A 1 250 ? -5.876 7.129 10.597 1.00 98.69 250 VAL A O 1
ATOM 2063 N N . ARG A 1 251 ? -4.989 8.229 8.838 1.00 97.81 251 ARG A N 1
ATOM 2064 C CA . ARG A 1 251 ? -5.996 7.834 7.846 1.00 97.81 251 ARG A CA 1
ATOM 2065 C C . ARG A 1 251 ? -6.052 6.318 7.693 1.00 97.81 251 ARG A C 1
ATOM 2067 O O . ARG A 1 251 ? -7.127 5.743 7.820 1.00 97.81 251 ARG A O 1
ATOM 2074 N N . ASP A 1 252 ? -4.916 5.669 7.458 1.00 97.75 252 ASP A N 1
ATOM 2075 C CA . ASP A 1 252 ? -4.854 4.219 7.269 1.00 97.75 252 ASP A CA 1
ATOM 2076 C C . ASP A 1 252 ? -5.389 3.478 8.517 1.00 97.75 252 ASP A C 1
ATOM 2078 O O . ASP A 1 252 ? -6.093 2.472 8.391 1.00 97.75 252 ASP A O 1
ATOM 2082 N N . ALA A 1 253 ? -5.140 4.009 9.722 1.00 98.62 253 ALA A N 1
ATOM 2083 C CA . ALA A 1 253 ? -5.662 3.460 10.973 1.00 98.62 253 ALA A CA 1
ATOM 2084 C C . ALA A 1 253 ? -7.189 3.610 11.115 1.00 98.62 253 ALA A C 1
ATOM 2086 O O . ALA A 1 253 ? -7.866 2.626 11.421 1.00 98.62 253 ALA A O 1
ATOM 2087 N N . ILE A 1 254 ? -7.756 4.806 10.884 1.00 98.25 254 ILE A N 1
ATOM 2088 C CA . ILE A 1 254 ? -9.214 5.011 10.996 1.00 98.25 254 ILE A CA 1
ATOM 2089 C C . ILE A 1 254 ? -9.970 4.251 9.901 1.00 98.25 254 ILE A C 1
ATOM 2091 O O . ILE A 1 254 ? -11.017 3.676 10.191 1.00 98.25 254 ILE A O 1
ATOM 2095 N N . VAL A 1 255 ? -9.418 4.166 8.683 1.00 96.19 255 VAL A N 1
ATOM 2096 C CA . VAL A 1 255 ? -9.972 3.337 7.598 1.00 96.19 255 VAL A CA 1
ATOM 2097 C C . VAL A 1 255 ? -9.972 1.866 8.014 1.00 96.19 255 VAL A C 1
ATOM 2099 O O . VAL A 1 255 ? -10.999 1.203 7.902 1.00 96.19 255 VAL A O 1
ATOM 2102 N N . SER A 1 256 ? -8.861 1.360 8.561 1.00 97.31 256 SER A N 1
ATOM 2103 C CA . SER A 1 256 ? -8.767 -0.033 9.019 1.00 97.31 256 SER A CA 1
ATOM 2104 C C . SER A 1 256 ? -9.802 -0.357 10.103 1.00 97.31 256 SER A C 1
ATOM 2106 O O . SER A 1 256 ? -10.473 -1.386 10.030 1.00 97.31 256 SER A O 1
ATOM 2108 N N . ILE A 1 257 ? -9.979 0.535 11.088 1.00 97.81 257 ILE A N 1
ATOM 2109 C CA . ILE A 1 257 ? -11.013 0.390 12.127 1.00 97.81 257 ILE A CA 1
ATOM 2110 C C . ILE A 1 257 ? -12.411 0.409 11.500 1.00 97.81 257 ILE A C 1
ATOM 2112 O O . ILE A 1 257 ? -13.220 -0.472 11.791 1.00 97.81 257 ILE A O 1
ATOM 2116 N N . ASN A 1 258 ? -12.692 1.379 10.626 1.00 95.56 258 ASN A N 1
ATOM 2117 C CA . ASN A 1 258 ? -13.982 1.504 9.955 1.00 95.56 258 ASN A CA 1
ATOM 2118 C C . ASN A 1 258 ? -14.330 0.242 9.154 1.00 95.56 258 ASN A C 1
ATOM 2120 O O . ASN A 1 258 ? -15.440 -0.265 9.278 1.00 95.56 258 ASN A O 1
ATOM 2124 N N . ASN A 1 259 ? -13.372 -0.310 8.407 1.00 93.31 259 ASN A N 1
ATOM 2125 C CA . ASN A 1 259 ? -13.556 -1.527 7.620 1.00 93.31 259 ASN A CA 1
ATOM 2126 C C . ASN A 1 259 ? -13.898 -2.735 8.501 1.00 93.31 259 ASN A C 1
ATOM 2128 O O . ASN A 1 259 ? -14.846 -3.461 8.205 1.00 93.31 259 ASN A O 1
ATOM 2132 N N . ILE A 1 260 ? -13.175 -2.935 9.611 1.00 94.50 260 ILE A N 1
ATOM 2133 C CA . ILE A 1 260 ? -13.448 -4.027 10.563 1.00 94.50 260 ILE A CA 1
ATOM 2134 C C . ILE A 1 260 ? -14.857 -3.880 11.162 1.00 94.50 260 ILE A C 1
ATOM 2136 O O . ILE A 1 260 ? -15.616 -4.851 11.241 1.00 94.50 260 ILE A O 1
ATOM 2140 N N . LEU A 1 261 ? -15.237 -2.664 11.559 1.00 93.00 261 LEU A N 1
ATOM 2141 C CA . LEU A 1 261 ? -16.553 -2.400 12.138 1.00 93.00 261 LEU A CA 1
ATOM 2142 C C . LEU A 1 261 ? -17.676 -2.589 11.130 1.00 93.00 261 LEU A C 1
ATOM 2144 O O . LEU A 1 261 ? -18.599 -3.353 11.387 1.00 93.00 261 LEU A O 1
ATOM 2148 N N . TYR A 1 262 ? -17.571 -1.966 9.960 1.00 90.25 262 TYR A N 1
ATOM 2149 C CA . TYR A 1 262 ? -18.559 -2.093 8.897 1.00 90.25 262 TYR A CA 1
ATOM 2150 C C . TYR A 1 262 ? -18.805 -3.563 8.532 1.00 90.25 262 TYR A C 1
ATOM 2152 O O . TYR A 1 262 ? -19.940 -4.036 8.524 1.00 90.25 262 TYR A O 1
ATOM 2160 N N . CYS A 1 263 ? -17.725 -4.317 8.335 1.00 87.00 263 CYS A N 1
ATOM 2161 C CA . CYS A 1 263 ? -17.753 -5.739 8.021 1.00 87.00 263 CYS A CA 1
ATOM 2162 C C . CYS A 1 263 ? -18.487 -6.572 9.088 1.00 87.00 263 CYS A C 1
ATOM 2164 O O . CYS A 1 263 ? -19.313 -7.425 8.765 1.00 87.00 263 CYS A O 1
ATOM 2166 N N . THR A 1 264 ? -18.243 -6.300 10.373 1.00 86.38 264 THR A N 1
ATOM 2167 C CA . THR A 1 264 ? -18.922 -7.016 11.469 1.00 86.38 264 THR A CA 1
ATOM 2168 C C . THR A 1 264 ? -20.354 -6.551 11.711 1.00 86.38 264 THR A C 1
ATOM 2170 O O . THR A 1 264 ? -21.196 -7.345 12.140 1.00 86.38 264 THR A O 1
ATOM 2173 N N . ALA A 1 265 ? -20.674 -5.305 11.367 1.00 87.69 265 ALA A N 1
ATOM 2174 C CA . ALA A 1 265 ? -22.040 -4.813 11.349 1.00 87.69 265 ALA A CA 1
ATOM 2175 C C . ALA A 1 265 ? -22.886 -5.551 10.298 1.00 87.69 265 ALA A C 1
ATOM 2177 O O . ALA A 1 265 ? -24.008 -5.947 10.609 1.00 87.69 265 ALA A O 1
ATOM 2178 N N . LEU A 1 266 ? -22.354 -5.791 9.093 1.00 84.06 266 LEU A N 1
ATOM 2179 C CA . LEU A 1 266 ? -23.075 -6.492 8.018 1.00 84.06 266 LEU A CA 1
ATOM 2180 C C . LEU A 1 266 ? -23.513 -7.913 8.402 1.00 84.06 266 LEU A C 1
ATOM 2182 O O . LEU A 1 266 ? -24.549 -8.380 7.938 1.00 84.06 266 LEU A O 1
ATOM 2186 N N . GLY A 1 267 ? -22.756 -8.590 9.269 1.00 78.06 267 GLY A N 1
ATOM 2187 C CA . GLY A 1 267 ? -23.077 -9.941 9.740 1.00 78.06 267 GLY A CA 1
ATOM 2188 C C . GLY A 1 267 ? -24.178 -10.018 10.807 1.00 78.06 267 GLY A C 1
ATOM 2189 O O . GLY A 1 267 ? -24.434 -11.101 11.324 1.00 78.06 267 GLY A O 1
ATOM 2190 N N . THR A 1 268 ? -24.798 -8.897 11.193 1.00 85.94 268 THR A N 1
ATOM 2191 C CA . THR A 1 268 ? -25.747 -8.827 12.320 1.00 85.94 268 THR A CA 1
ATOM 2192 C C . THR A 1 268 ? -26.977 -7.980 11.990 1.00 85.94 268 THR A C 1
ATOM 2194 O O . THR A 1 268 ? -26.938 -7.103 11.128 1.00 85.94 268 THR A O 1
ATOM 2197 N N . GLU A 1 269 ? -28.093 -8.228 12.682 1.00 85.50 269 GLU A N 1
ATOM 2198 C CA . GLU A 1 269 ? -29.340 -7.486 12.461 1.00 85.50 269 GLU A CA 1
ATOM 2199 C C . GLU A 1 269 ? -29.187 -5.991 12.786 1.00 85.50 269 GLU A C 1
ATOM 2201 O O . GLU A 1 269 ? -28.601 -5.612 13.801 1.00 85.50 269 GLU A O 1
ATOM 2206 N N . LEU A 1 270 ? -29.781 -5.124 11.959 1.00 84.31 270 LEU A N 1
ATOM 2207 C CA . LEU A 1 270 ? -29.681 -3.669 12.126 1.00 84.31 270 LEU A CA 1
ATOM 2208 C C . LEU A 1 270 ? -30.264 -3.167 13.450 1.00 84.31 270 LEU A C 1
ATOM 2210 O O . LEU A 1 270 ? -29.785 -2.165 13.966 1.00 84.31 270 LEU A O 1
ATOM 2214 N N . THR A 1 271 ? -31.275 -3.845 13.995 1.00 88.62 271 THR A N 1
ATOM 2215 C CA . THR A 1 271 ? -31.936 -3.524 15.274 1.00 88.62 271 THR A CA 1
ATOM 2216 C C . THR A 1 271 ? -31.096 -3.892 16.496 1.00 88.62 271 THR A C 1
ATOM 2218 O O . THR A 1 271 ? -31.411 -3.460 17.605 1.00 88.62 271 THR A O 1
ATOM 2221 N N . GLN A 1 272 ? -30.031 -4.674 16.316 1.00 91.12 272 GLN A N 1
ATOM 2222 C CA . GLN A 1 272 ? -29.133 -5.072 17.390 1.00 91.12 272 GLN A CA 1
ATOM 2223 C C . GLN A 1 272 ? -27.981 -4.076 17.542 1.00 91.12 272 GLN A C 1
ATOM 2225 O O . GLN A 1 272 ? -27.486 -3.490 16.570 1.00 91.12 272 GLN A O 1
ATOM 2230 N N . GLN A 1 273 ? -27.521 -3.923 18.786 1.00 93.94 273 GLN A N 1
ATOM 2231 C CA . GLN A 1 273 ? -26.313 -3.159 19.095 1.00 93.94 273 GLN A CA 1
ATOM 2232 C C . GLN A 1 273 ? -25.119 -3.687 18.292 1.00 93.94 273 GLN A C 1
ATOM 2234 O O . GLN A 1 273 ? -25.070 -4.863 17.919 1.00 93.94 273 GLN A O 1
ATOM 2239 N N . HIS A 1 274 ? -24.160 -2.811 17.995 1.00 93.75 274 HIS A N 1
ATOM 2240 C CA . HIS A 1 274 ? -22.971 -3.211 17.254 1.00 93.75 274 HIS A CA 1
ATOM 2241 C C . HIS A 1 274 ? -22.187 -4.289 18.032 1.00 93.75 274 HIS A C 1
ATOM 2243 O O . HIS A 1 274 ? -21.876 -4.065 19.206 1.00 93.75 274 HIS A O 1
ATOM 2249 N N . PRO A 1 275 ? -21.813 -5.428 17.411 1.00 93.38 275 PRO A N 1
ATOM 2250 C CA . PRO A 1 275 ? -21.148 -6.531 18.116 1.00 93.38 275 PRO A CA 1
ATOM 2251 C C . PRO A 1 275 ? -19.844 -6.093 18.795 1.00 93.38 275 PRO A C 1
ATOM 2253 O O . PRO A 1 275 ? -19.544 -6.529 19.900 1.00 93.38 275 PRO A O 1
ATOM 2256 N N . GLN A 1 276 ? -19.123 -5.162 18.166 1.00 95.12 276 GLN A N 1
ATOM 2257 C CA . GLN A 1 276 ? -17.848 -4.626 18.656 1.00 95.12 276 GLN A CA 1
ATOM 2258 C C . GLN A 1 276 ? -17.958 -3.360 19.513 1.00 95.12 276 GLN A C 1
ATOM 2260 O O . GLN A 1 276 ? -16.941 -2.732 19.799 1.00 95.12 276 GLN A O 1
ATOM 2265 N N . TYR A 1 277 ? -19.167 -2.952 19.927 1.00 95.50 277 TYR A N 1
ATOM 2266 C CA . TYR A 1 277 ? -19.318 -1.748 20.752 1.00 95.50 277 TYR A CA 1
ATOM 2267 C C . TYR A 1 277 ? -18.492 -1.838 22.042 1.00 95.50 277 TYR A C 1
ATOM 2269 O O . TYR A 1 277 ? -17.738 -0.922 22.360 1.00 95.50 277 TYR A O 1
ATOM 2277 N N . LYS A 1 278 ? -18.604 -2.961 22.766 1.00 95.75 278 LYS A N 1
ATOM 2278 C CA . LYS A 1 278 ? -17.926 -3.150 24.056 1.00 95.75 278 LYS A CA 1
ATOM 2279 C C . LYS A 1 278 ? -16.408 -3.145 23.920 1.00 95.75 278 LYS A C 1
ATOM 2281 O O . LYS A 1 278 ? -15.745 -2.525 24.741 1.00 95.75 278 LYS A O 1
ATOM 2286 N N . ASP A 1 279 ? -15.876 -3.789 22.887 1.00 95.31 279 ASP A N 1
ATOM 2287 C CA . ASP A 1 279 ? -14.430 -3.901 22.684 1.00 95.31 279 ASP A CA 1
ATOM 2288 C C . ASP A 1 279 ? -13.815 -2.546 22.312 1.00 95.31 279 ASP A C 1
ATOM 2290 O O . ASP A 1 279 ? -12.756 -2.176 22.822 1.00 95.31 279 ASP A O 1
ATOM 2294 N N . ILE A 1 280 ? -14.516 -1.754 21.492 1.00 96.56 280 ILE A N 1
ATOM 2295 C CA . ILE A 1 280 ? -14.112 -0.376 21.194 1.00 96.56 280 ILE A CA 1
ATOM 2296 C C . ILE A 1 280 ? -14.221 0.528 22.417 1.00 96.56 280 ILE A C 1
ATOM 2298 O O . ILE A 1 280 ? -13.306 1.314 22.665 1.00 96.56 280 ILE A O 1
ATOM 2302 N N . ASP A 1 281 ? -15.313 0.445 23.175 1.00 96.81 281 ASP A N 1
ATOM 2303 C CA . ASP A 1 281 ? -15.507 1.261 24.375 1.00 96.81 281 ASP A CA 1
ATOM 2304 C C . ASP A 1 281 ? -14.444 0.943 25.435 1.00 96.81 281 ASP A C 1
ATOM 2306 O O . ASP A 1 281 ? -13.793 1.846 25.960 1.00 96.81 281 ASP A O 1
ATOM 2310 N N . PHE A 1 282 ? -14.161 -0.346 25.650 1.00 96.31 282 PHE A N 1
ATOM 2311 C CA . PHE A 1 282 ? -13.102 -0.811 26.544 1.00 96.31 282 PHE A CA 1
ATOM 2312 C C . PHE A 1 282 ? -11.713 -0.307 26.125 1.00 96.31 282 PHE A C 1
ATOM 2314 O O . PHE A 1 282 ? -10.909 0.069 26.977 1.00 96.31 282 PHE A O 1
ATOM 2321 N N . ALA A 1 283 ? -11.438 -0.223 24.820 1.00 96.38 283 ALA A N 1
ATOM 2322 C CA . ALA A 1 283 ? -10.200 0.352 24.292 1.00 96.38 283 ALA A CA 1
ATOM 2323 C C . ALA A 1 283 ? -10.155 1.900 24.339 1.00 96.38 283 ALA A C 1
ATOM 2325 O O . ALA A 1 283 ? -9.199 2.504 23.847 1.00 96.38 283 ALA A O 1
ATOM 2326 N N . GLY A 1 284 ? -11.179 2.565 24.893 1.00 96.88 284 GLY A N 1
ATOM 2327 C CA . GLY A 1 284 ? -11.307 4.027 24.911 1.00 96.88 284 GLY A CA 1
ATOM 2328 C C . GLY A 1 284 ? -11.598 4.634 23.533 1.00 96.88 284 GLY A C 1
ATOM 2329 O O . GLY A 1 284 ? -11.400 5.833 23.310 1.00 96.88 284 GLY A O 1
ATOM 2330 N N . GLY A 1 285 ? -12.044 3.810 22.583 1.00 97.44 285 GLY A N 1
ATOM 2331 C CA . GLY A 1 285 ? -12.190 4.176 21.181 1.00 97.44 285 GLY A CA 1
ATOM 2332 C C . GLY A 1 285 ? -13.275 5.211 20.925 1.00 97.44 285 GLY A C 1
ATOM 2333 O O . GLY A 1 285 ? -13.072 6.074 20.079 1.00 97.44 285 GLY A O 1
ATOM 2334 N N . ILE A 1 286 ? -14.366 5.216 21.699 1.00 97.69 286 ILE A N 1
ATOM 2335 C CA . ILE A 1 286 ? -15.451 6.202 21.554 1.00 97.69 286 ILE A CA 1
ATOM 2336 C C . ILE A 1 286 ? -14.913 7.633 21.667 1.00 97.69 286 ILE A C 1
ATOM 2338 O O . ILE A 1 286 ? -15.117 8.466 20.781 1.00 97.69 286 ILE A O 1
ATOM 2342 N N . VAL A 1 287 ? -14.159 7.904 22.734 1.00 97.75 287 VAL A N 1
ATOM 2343 C CA . VAL A 1 287 ? -13.575 9.227 22.990 1.00 97.75 287 VAL A CA 1
ATOM 2344 C C . VAL A 1 287 ? -12.497 9.555 21.958 1.00 97.75 287 VAL A C 1
ATOM 2346 O O . VAL A 1 287 ? -12.448 10.683 21.469 1.00 97.75 287 VAL A O 1
ATOM 2349 N N . LYS A 1 288 ? -11.651 8.585 21.590 1.00 98.38 288 LYS A N 1
ATOM 2350 C CA . LYS A 1 288 ? -10.572 8.789 20.611 1.00 98.38 288 LYS A CA 1
ATOM 2351 C C . LYS A 1 288 ? -11.092 9.081 19.201 1.00 98.38 288 LYS A C 1
ATOM 2353 O O . LYS A 1 288 ? -10.586 10.005 18.568 1.00 98.38 288 LYS A O 1
ATOM 2358 N N . ILE A 1 289 ? -12.111 8.359 18.731 1.00 98.50 289 ILE A N 1
ATOM 2359 C CA . ILE A 1 289 ? -12.750 8.591 17.425 1.00 98.50 289 ILE A CA 1
ATOM 2360 C C . ILE A 1 289 ? -13.399 9.978 17.402 1.00 98.50 289 ILE A C 1
ATOM 2362 O O . ILE A 1 289 ? -13.161 10.751 16.475 1.00 98.50 289 ILE A O 1
ATOM 2366 N N . TYR A 1 290 ? -14.153 10.341 18.444 1.00 98.38 290 TYR A N 1
ATOM 2367 C CA . TYR A 1 290 ? -14.759 11.671 18.524 1.00 98.38 290 TYR A CA 1
ATOM 2368 C C . TYR A 1 290 ? -13.710 12.790 18.597 1.00 98.38 290 TYR A C 1
ATOM 2370 O O . TYR A 1 290 ? -13.829 13.809 17.921 1.00 98.38 290 TYR A O 1
ATOM 2378 N N . SER A 1 291 ? -12.645 12.602 19.381 1.00 98.31 291 SER A N 1
ATOM 2379 C CA . SER A 1 291 ? -11.542 13.563 19.454 1.00 98.31 291 SER A CA 1
ATOM 2380 C C . SER A 1 291 ? -10.875 13.759 18.092 1.00 98.31 291 SER A C 1
ATOM 2382 O O . SER A 1 291 ? -10.642 14.904 17.701 1.00 98.31 291 SER A O 1
ATOM 2384 N N . LEU A 1 292 ? -10.620 12.672 17.352 1.00 98.44 292 LEU A N 1
ATOM 2385 C CA . LEU A 1 292 ? -10.075 12.725 15.996 1.00 98.44 292 LEU A CA 1
ATOM 2386 C C . LEU A 1 292 ? -11.001 13.502 15.052 1.00 98.44 292 LEU A C 1
ATOM 2388 O O . LEU A 1 292 ? -10.540 14.441 14.406 1.00 98.44 292 LEU A O 1
ATOM 2392 N N . PHE A 1 293 ? -12.298 13.179 15.052 1.00 98.06 293 PHE A N 1
ATOM 2393 C CA . PHE A 1 293 ? -13.330 13.900 14.300 1.00 98.06 293 PHE A CA 1
ATOM 2394 C C . PHE A 1 293 ? -13.309 15.411 14.581 1.00 98.06 293 PHE A C 1
ATOM 2396 O O . PHE A 1 293 ? -13.387 16.217 13.657 1.00 98.06 293 PHE A O 1
ATOM 2403 N N . LYS A 1 294 ? -13.170 15.813 15.851 1.00 98.06 294 LYS A N 1
ATOM 2404 C CA . LYS A 1 294 ? -13.172 17.231 16.240 1.00 98.06 294 LYS A CA 1
ATOM 2405 C C . LYS A 1 294 ? -11.898 17.979 15.862 1.00 98.06 294 LYS A C 1
ATOM 2407 O O . LYS A 1 294 ? -11.983 19.179 15.611 1.00 98.06 294 LYS A O 1
ATOM 2412 N N . ARG A 1 295 ? -10.735 17.324 15.910 1.00 97.06 295 ARG A N 1
ATOM 2413 C CA . ARG A 1 295 ? -9.431 18.002 15.781 1.00 97.06 295 ARG A CA 1
ATOM 2414 C C . ARG A 1 295 ? -8.813 17.928 14.391 1.00 97.06 295 ARG A C 1
ATOM 2416 O O . ARG A 1 295 ? -7.905 18.705 14.116 1.00 97.06 295 ARG A O 1
ATOM 2423 N N . THR A 1 296 ? -9.218 16.968 13.564 1.00 96.12 296 THR A N 1
ATOM 2424 C CA . THR A 1 296 ? -8.632 16.799 12.232 1.00 96.12 296 THR A CA 1
ATOM 2425 C C . THR A 1 296 ? -9.084 17.917 11.291 1.00 96.12 296 THR A C 1
ATOM 2427 O O . THR A 1 296 ? -10.245 18.322 11.317 1.00 96.12 296 THR A O 1
ATOM 2430 N N . ALA A 1 297 ? -8.167 18.407 10.458 1.00 94.75 297 ALA A N 1
ATOM 2431 C CA . ALA A 1 297 ? -8.481 19.302 9.340 1.00 94.75 297 ALA A CA 1
ATOM 2432 C C . ALA A 1 297 ? -8.665 18.531 8.020 1.00 94.75 297 ALA A C 1
ATOM 2434 O O . ALA A 1 297 ? -9.075 19.101 7.013 1.00 94.75 297 ALA A O 1
ATOM 2435 N N . ASN A 1 298 ? -8.353 17.233 8.021 1.00 92.19 298 ASN A N 1
ATOM 2436 C CA . ASN A 1 298 ? -8.475 16.372 6.860 1.00 92.19 298 ASN A CA 1
ATOM 2437 C C . ASN A 1 298 ? -9.927 15.895 6.718 1.00 92.19 298 ASN A C 1
ATOM 2439 O O . ASN A 1 298 ? -10.403 15.097 7.532 1.00 92.19 298 ASN A O 1
ATOM 2443 N N . GLU A 1 299 ? -10.620 16.375 5.684 1.00 90.75 299 GLU A N 1
ATOM 2444 C CA . GLU A 1 299 ? -12.044 16.088 5.462 1.00 90.75 299 GLU A CA 1
ATOM 2445 C C . GLU A 1 299 ? -12.333 14.589 5.338 1.00 90.75 299 GLU A C 1
ATOM 2447 O O . GLU A 1 299 ? -13.303 14.106 5.917 1.00 90.75 299 GLU A O 1
ATOM 2452 N N . LEU A 1 300 ? -11.458 13.817 4.686 1.00 88.19 300 LEU A N 1
ATOM 2453 C CA . LEU A 1 300 ? -11.646 12.371 4.570 1.00 88.19 300 LEU A CA 1
ATOM 2454 C C . LEU A 1 300 ? -11.566 11.685 5.943 1.00 88.19 300 LEU A C 1
ATOM 2456 O O . LEU A 1 300 ? -12.437 10.890 6.290 1.00 88.19 300 LEU A O 1
ATOM 2460 N N . ILE A 1 301 ? -10.560 12.016 6.762 1.00 94.50 301 ILE A N 1
ATOM 2461 C CA . ILE A 1 301 ? -10.446 11.475 8.130 1.00 94.50 301 ILE A CA 1
ATOM 2462 C C . ILE A 1 301 ? -11.673 11.862 8.960 1.00 94.50 301 ILE A C 1
ATOM 2464 O O . ILE A 1 301 ? -12.178 11.041 9.729 1.00 94.50 301 ILE A O 1
ATOM 2468 N N . LYS A 1 302 ? -12.160 13.096 8.808 1.00 95.38 302 LYS A N 1
ATOM 2469 C CA . LYS A 1 302 ? -13.335 13.598 9.521 1.00 95.38 302 LYS A CA 1
ATOM 2470 C C . LYS A 1 302 ? -14.589 12.802 9.162 1.00 95.38 302 LYS A C 1
ATOM 2472 O O . LYS A 1 302 ? -15.236 12.269 10.063 1.00 95.38 302 LYS A O 1
ATOM 2477 N N . VAL A 1 303 ? -14.865 12.642 7.868 1.00 92.12 303 VAL A N 1
ATOM 2478 C CA . VAL A 1 303 ? -16.007 11.873 7.352 1.00 92.12 303 VAL A CA 1
ATOM 2479 C C . VAL A 1 303 ? -15.955 10.425 7.834 1.00 92.12 303 VAL A C 1
ATOM 2481 O O . VAL A 1 303 ? -16.922 9.933 8.414 1.00 92.12 303 VAL A O 1
ATOM 2484 N N . ILE A 1 304 ? -14.811 9.749 7.687 1.00 92.88 304 ILE A N 1
ATOM 2485 C CA . ILE A 1 304 ? -14.673 8.351 8.123 1.00 92.88 304 ILE A CA 1
ATOM 2486 C C . ILE A 1 304 ? -14.827 8.241 9.643 1.00 92.88 304 ILE A C 1
ATOM 2488 O O . ILE A 1 304 ? -15.454 7.303 10.125 1.00 92.88 304 ILE A O 1
ATOM 2492 N N . SER A 1 305 ? -14.315 9.203 10.416 1.00 96.94 305 SER A N 1
ATOM 2493 C CA . SER A 1 305 ? -14.491 9.215 11.875 1.00 96.94 305 SER A CA 1
ATOM 2494 C C . SER A 1 305 ? -15.966 9.339 12.265 1.00 96.94 305 SER A C 1
ATOM 2496 O O . SER A 1 305 ? -16.415 8.627 13.163 1.00 96.94 305 SER A O 1
ATOM 2498 N N . ALA A 1 306 ? -16.733 10.190 11.576 1.00 96.00 306 ALA A N 1
ATOM 2499 C CA . ALA A 1 306 ? -18.168 10.336 11.806 1.00 96.00 306 ALA A CA 1
ATOM 2500 C C . ALA A 1 306 ? -18.944 9.060 11.439 1.00 96.00 306 ALA A C 1
ATOM 2502 O O . ALA A 1 306 ? -19.782 8.604 12.221 1.00 96.00 306 ALA A O 1
ATOM 2503 N N . ILE A 1 307 ? -18.626 8.447 10.292 1.00 93.19 307 ILE A N 1
ATOM 2504 C CA . ILE A 1 307 ? -19.223 7.178 9.844 1.00 93.19 307 ILE A CA 1
ATOM 2505 C C . ILE A 1 307 ? -18.915 6.064 10.845 1.00 93.19 307 ILE A C 1
ATOM 2507 O O . ILE A 1 307 ? -19.830 5.395 11.323 1.00 93.19 307 ILE A O 1
ATOM 2511 N N . CYS A 1 308 ? -17.646 5.912 11.219 1.00 94.50 308 CYS A N 1
ATOM 2512 C CA . CYS A 1 308 ? -17.180 4.943 12.202 1.00 94.50 308 CYS A CA 1
ATOM 2513 C C . CYS A 1 308 ? -17.932 5.108 13.531 1.00 94.50 308 CYS A C 1
ATOM 2515 O O . CYS A 1 308 ? -18.472 4.139 14.064 1.00 94.50 308 CYS A O 1
ATOM 2517 N N . PHE A 1 309 ? -18.075 6.344 14.021 1.00 95.81 309 PHE A N 1
ATOM 2518 C CA . PHE A 1 309 ? -18.852 6.635 15.226 1.00 95.81 309 PHE A CA 1
ATOM 2519 C C . PHE A 1 309 ? -20.326 6.219 15.078 1.00 95.81 309 PHE A C 1
ATOM 2521 O O . PHE A 1 309 ? -20.882 5.576 15.969 1.00 95.81 309 PHE A O 1
ATOM 2528 N N . GLY A 1 310 ? -20.954 6.531 13.941 1.00 93.62 310 GLY A N 1
ATOM 2529 C CA . GLY A 1 310 ? -22.326 6.122 13.635 1.00 93.62 310 GLY A CA 1
ATOM 2530 C C . GLY A 1 310 ? -22.512 4.601 13.607 1.00 93.62 310 GLY A C 1
ATOM 2531 O O . GLY A 1 310 ? -23.471 4.094 14.188 1.00 93.62 310 GLY A O 1
ATOM 2532 N N . ILE A 1 311 ? -21.574 3.868 12.997 1.00 92.75 311 ILE A N 1
ATOM 2533 C CA . ILE A 1 311 ? -21.576 2.397 12.943 1.00 92.75 311 ILE A CA 1
ATOM 2534 C C . ILE A 1 311 ? -21.466 1.807 14.351 1.00 92.75 311 ILE A C 1
ATOM 2536 O O . ILE A 1 311 ? -22.247 0.926 14.713 1.00 92.75 311 ILE A O 1
ATOM 2540 N N . VAL A 1 312 ? -20.542 2.315 15.171 1.00 95.06 312 VAL A N 1
ATOM 2541 C CA . VAL A 1 312 ? -20.359 1.852 16.556 1.00 95.06 312 VAL A CA 1
ATOM 2542 C C . VAL A 1 312 ? -21.624 2.067 17.389 1.00 95.06 312 VAL A C 1
ATOM 2544 O O . VAL A 1 312 ? -21.985 1.202 18.185 1.00 95.06 312 VAL A O 1
ATOM 2547 N N . PHE A 1 313 ? -22.334 3.180 17.175 1.00 95.50 313 PHE A N 1
ATOM 2548 C CA . PHE A 1 313 ? -23.594 3.495 17.854 1.00 95.50 313 PHE A CA 1
ATOM 2549 C C . PHE A 1 313 ? -24.858 2.943 17.182 1.00 95.50 313 PHE A C 1
ATOM 2551 O O . PHE A 1 313 ? -25.972 3.344 17.535 1.00 95.50 313 PHE A O 1
ATOM 2558 N N . ARG A 1 314 ? -24.731 1.982 16.261 1.00 91.94 314 ARG A N 1
ATOM 2559 C CA . ARG A 1 314 ? -25.888 1.334 15.634 1.00 91.94 314 ARG A CA 1
ATOM 2560 C C . ARG A 1 314 ? -26.863 0.790 16.687 1.00 91.94 314 ARG A C 1
ATOM 2562 O O . ARG A 1 314 ? -26.480 0.011 17.557 1.00 91.94 314 ARG A O 1
ATOM 2569 N N . SER A 1 315 ? -28.134 1.180 16.560 1.00 90.69 315 SER A N 1
ATOM 2570 C CA . SER A 1 315 ? -29.249 0.762 17.430 1.00 90.69 315 SER A CA 1
ATOM 2571 C C . SER A 1 315 ? -29.022 0.989 18.926 1.00 90.69 315 SER A C 1
ATOM 2573 O O . SER A 1 315 ? -29.488 0.226 19.773 1.00 90.69 315 SER A O 1
ATOM 2575 N N . GLN A 1 316 ? -28.333 2.079 19.265 1.00 93.38 316 GLN A N 1
ATOM 2576 C CA . GLN A 1 316 ? -28.160 2.530 20.641 1.00 93.38 316 GLN A CA 1
ATOM 2577 C C . GLN A 1 316 ? -28.118 4.056 20.757 1.00 93.38 316 GLN A C 1
ATOM 2579 O O . GLN A 1 316 ? -27.863 4.785 19.802 1.00 93.38 316 GLN A O 1
ATOM 2584 N N . GLU A 1 317 ? -28.385 4.546 21.964 1.00 93.38 317 GLU A N 1
ATOM 2585 C CA . GLU A 1 317 ? -28.376 5.973 22.263 1.00 93.38 317 GLU A CA 1
ATOM 2586 C C . GLU A 1 317 ? -26.946 6.507 22.444 1.00 93.38 317 GLU A C 1
ATOM 2588 O O . GLU A 1 317 ? -26.166 5.982 23.239 1.00 93.38 317 GLU A O 1
ATOM 2593 N N . ILE A 1 318 ? -26.635 7.624 21.777 1.00 96.19 318 ILE A N 1
ATOM 2594 C CA . ILE A 1 318 ? -25.477 8.460 22.115 1.00 96.19 318 ILE A CA 1
ATOM 2595 C C . ILE A 1 318 ? -25.877 9.356 23.292 1.00 96.19 318 ILE A C 1
ATOM 2597 O O . ILE A 1 318 ? -26.577 10.355 23.111 1.00 96.19 318 ILE A O 1
ATOM 2601 N N . LYS A 1 319 ? -25.457 8.975 24.503 1.00 95.50 319 LYS A N 1
ATOM 2602 C CA . LYS A 1 319 ? -25.824 9.675 25.748 1.00 95.50 319 LYS A CA 1
ATOM 2603 C C . LYS A 1 319 ? -25.234 11.081 25.845 1.00 95.50 319 LYS A C 1
ATOM 2605 O O . LYS A 1 319 ? -25.882 11.980 26.375 1.00 95.50 319 LYS A O 1
ATOM 2610 N N . ASP A 1 320 ? -24.010 11.272 25.351 1.00 97.12 320 ASP A N 1
ATOM 2611 C CA . ASP A 1 320 ? -23.382 12.591 25.318 1.00 97.12 320 ASP A CA 1
ATOM 2612 C C . ASP A 1 320 ? -24.084 13.469 24.273 1.00 97.12 320 ASP A C 1
ATOM 2614 O O . ASP A 1 320 ? -24.030 13.215 23.067 1.00 97.12 320 ASP A O 1
ATOM 2618 N N . SER A 1 321 ? -24.774 14.506 24.748 1.00 95.88 321 SER A N 1
ATOM 2619 C CA . SER A 1 321 ? -25.586 15.385 23.906 1.00 95.88 321 SER A CA 1
ATOM 2620 C C . SER A 1 321 ? -24.756 16.190 22.907 1.00 95.88 321 SER A C 1
ATOM 2622 O O . SER A 1 321 ? -25.258 16.506 21.826 1.00 95.88 321 SER A O 1
ATOM 2624 N N . THR A 1 322 ? -23.497 16.490 23.235 1.00 96.94 322 THR A N 1
ATOM 2625 C CA . THR A 1 322 ? -22.581 17.222 22.357 1.00 96.94 322 THR A CA 1
ATOM 2626 C C . THR A 1 322 ? -22.105 16.307 21.241 1.00 96.94 322 THR A C 1
ATOM 2628 O O . THR A 1 322 ? -22.302 16.640 20.075 1.00 96.94 322 THR A O 1
ATOM 2631 N N . MET A 1 323 ? -21.589 15.117 21.579 1.00 97.75 323 MET A N 1
ATOM 2632 C CA . MET A 1 323 ? -21.168 14.124 20.582 1.00 97.75 323 MET A CA 1
ATOM 2633 C C . MET A 1 323 ? -22.314 13.782 19.632 1.00 97.75 323 MET A C 1
ATOM 2635 O O . MET A 1 323 ? -22.147 13.799 18.415 1.00 97.75 323 MET A O 1
ATOM 2639 N N . LYS A 1 324 ? -23.505 13.535 20.190 1.00 97.31 324 LYS A N 1
ATOM 2640 C CA . LYS A 1 324 ? -24.719 13.246 19.426 1.00 97.31 324 LYS A CA 1
ATOM 2641 C C . LYS A 1 324 ? -25.045 14.358 18.433 1.00 97.31 324 LYS A C 1
ATOM 2643 O O . LYS A 1 324 ? -25.323 14.071 17.272 1.00 97.31 324 LYS A O 1
ATOM 2648 N N . LYS A 1 325 ? -25.056 15.615 18.887 1.00 97.12 325 LYS A N 1
ATOM 2649 C CA . LYS A 1 325 ? -25.396 16.763 18.038 1.00 97.12 325 LYS A CA 1
ATOM 2650 C C . LYS A 1 325 ? -24.372 16.943 16.920 1.00 97.12 325 LYS A C 1
ATOM 2652 O O . LYS A 1 325 ? -24.776 17.098 15.771 1.00 97.12 325 LYS A O 1
ATOM 2657 N N . ASP A 1 326 ? -23.089 16.900 17.260 1.00 97.06 326 ASP A N 1
ATOM 2658 C CA . ASP A 1 326 ? -21.993 17.152 16.327 1.00 97.06 326 ASP A CA 1
ATOM 2659 C C . ASP A 1 326 ? -21.929 16.079 15.230 1.00 97.06 326 ASP A C 1
ATOM 2661 O O . ASP A 1 326 ? -21.927 16.414 14.048 1.00 97.06 326 ASP A O 1
ATOM 2665 N N . ILE A 1 327 ? -21.960 14.796 15.610 1.00 96.25 327 ILE A N 1
ATOM 2666 C CA . ILE A 1 327 ? -21.873 13.675 14.660 1.00 96.25 327 ILE A CA 1
ATOM 2667 C C . ILE A 1 327 ? -23.103 13.616 13.750 1.00 96.25 327 ILE A C 1
ATOM 2669 O O . ILE A 1 327 ? -22.964 13.450 12.543 1.00 96.25 327 ILE A O 1
ATOM 2673 N N . ILE A 1 328 ? -24.318 13.777 14.292 1.00 94.25 328 ILE A N 1
ATOM 2674 C CA . ILE A 1 328 ? -25.540 13.727 13.472 1.00 94.25 328 ILE A CA 1
ATOM 2675 C C . ILE A 1 328 ? -25.599 14.903 12.495 1.00 94.25 328 ILE A C 1
ATOM 2677 O O . ILE A 1 328 ? -26.068 14.729 11.373 1.00 94.25 328 ILE A O 1
ATOM 2681 N N . ALA A 1 329 ? -25.170 16.097 12.912 1.00 94.38 329 ALA A N 1
ATOM 2682 C CA . ALA A 1 329 ? -25.147 17.257 12.028 1.00 94.38 329 ALA A CA 1
ATOM 2683 C C . ALA A 1 329 ? -24.191 17.042 10.845 1.00 94.38 329 ALA A C 1
ATOM 2685 O O . ALA A 1 329 ? -24.580 17.313 9.713 1.00 94.38 329 ALA A O 1
ATOM 2686 N N . ASP A 1 330 ? -22.993 16.513 11.107 1.00 93.12 330 ASP A N 1
ATOM 2687 C CA . ASP A 1 330 ? -21.994 16.223 10.073 1.00 93.12 330 ASP A CA 1
ATOM 2688 C C . ASP A 1 330 ? -22.463 15.104 9.131 1.00 93.12 330 ASP A C 1
ATOM 2690 O O . ASP A 1 330 ? -22.539 15.302 7.926 1.00 93.12 330 ASP A O 1
ATOM 2694 N N . LEU A 1 331 ? -22.935 13.969 9.660 1.00 90.38 331 LEU A N 1
ATOM 2695 C CA . LEU A 1 331 ? -23.456 12.882 8.819 1.00 90.38 331 LEU A CA 1
ATOM 2696 C C . LEU A 1 331 ? -24.633 13.321 7.931 1.00 90.38 331 LEU A C 1
ATOM 2698 O O . LEU A 1 331 ? -24.767 12.839 6.809 1.00 90.38 331 LEU A O 1
ATOM 2702 N N . LYS A 1 332 ? -25.491 14.233 8.408 1.00 90.25 332 LYS A N 1
ATOM 2703 C CA . LYS A 1 332 ? -26.593 14.778 7.603 1.00 90.25 332 LYS A CA 1
ATOM 2704 C C . LYS A 1 332 ? -26.107 15.659 6.461 1.00 90.25 332 LYS A C 1
ATOM 2706 O O . LYS A 1 332 ? -26.604 15.497 5.352 1.00 90.25 332 LYS A O 1
ATOM 2711 N N . SER A 1 333 ? -25.157 16.563 6.712 1.00 88.81 333 SER A N 1
ATOM 2712 C CA . SER A 1 333 ? -24.670 17.463 5.660 1.00 88.81 333 SER A CA 1
ATOM 2713 C C . SER A 1 333 ? -24.018 16.697 4.510 1.00 88.81 333 SER A C 1
ATOM 2715 O O . SER A 1 333 ? -24.138 17.108 3.363 1.00 88.81 333 SER A O 1
ATOM 2717 N N . LYS A 1 334 ? -23.396 15.554 4.810 1.00 83.19 334 LYS A N 1
ATOM 2718 C CA . LYS A 1 334 ? -22.747 14.675 3.830 1.00 83.19 334 LYS A CA 1
ATOM 2719 C C . LYS A 1 334 ? -23.744 13.914 2.946 1.00 83.19 334 LYS A C 1
ATOM 2721 O O . LYS A 1 334 ? -23.467 13.666 1.784 1.00 83.19 334 LYS A O 1
ATOM 2726 N N . ILE A 1 335 ? -24.938 13.589 3.456 1.00 75.25 335 ILE A N 1
ATOM 2727 C CA . ILE A 1 335 ? -26.017 12.963 2.658 1.00 75.25 335 ILE A CA 1
ATOM 2728 C C . ILE A 1 335 ? -26.630 13.953 1.658 1.00 75.25 335 ILE A C 1
ATOM 2730 O O . ILE A 1 335 ? -27.137 13.550 0.612 1.00 75.25 335 ILE A O 1
ATOM 2734 N N . GLU A 1 336 ? -26.619 15.240 1.993 1.00 72.31 336 GLU A N 1
ATOM 2735 C CA . GLU A 1 336 ? -27.226 16.302 1.188 1.00 72.31 336 GLU A CA 1
ATOM 2736 C C . GLU A 1 336 ? -26.278 16.854 0.106 1.00 72.31 336 GLU A C 1
ATOM 2738 O O . GLU A 1 336 ? -26.725 17.631 -0.739 1.00 72.31 336 GLU A O 1
ATOM 2743 N N . ASP A 1 337 ? -25.005 16.438 0.091 1.00 65.06 337 ASP A N 1
ATOM 2744 C CA . ASP A 1 337 ? -24.013 16.824 -0.916 1.00 65.06 337 ASP A CA 1
ATOM 2745 C C . ASP A 1 337 ? -24.037 15.858 -2.126 1.00 65.06 337 ASP A C 1
ATOM 2747 O O . ASP A 1 337 ? -23.640 14.699 -2.003 1.00 65.06 337 ASP A O 1
ATOM 2751 N N . PRO A 1 338 ? -24.470 16.299 -3.326 1.00 50.28 338 PRO A N 1
ATOM 2752 C CA . PRO A 1 338 ? -24.515 15.446 -4.511 1.00 50.28 338 PRO A CA 1
ATOM 2753 C C . PRO A 1 338 ? -23.132 15.068 -5.075 1.00 50.28 338 PRO A C 1
ATOM 2755 O O . PRO A 1 338 ? -23.078 14.239 -5.985 1.00 50.28 338 PRO A O 1
ATOM 2758 N N . GLN A 1 339 ? -22.033 15.684 -4.612 1.00 50.50 339 GLN A N 1
ATOM 2759 C CA . GLN A 1 339 ? -20.668 15.362 -5.059 1.00 50.50 339 GLN A CA 1
ATOM 2760 C C . GLN A 1 339 ? -19.991 14.275 -4.213 1.00 50.50 339 GLN A C 1
ATOM 2762 O O . GLN A 1 339 ? -19.079 13.606 -4.704 1.00 50.50 339 GLN A O 1
ATOM 2767 N N . GLU A 1 340 ? -20.447 14.053 -2.980 1.00 52.22 340 GLU A N 1
ATOM 2768 C CA . GLU A 1 340 ? -19.960 12.985 -2.111 1.00 52.22 340 GLU A CA 1
ATOM 2769 C C . GLU A 1 340 ? -20.881 11.769 -2.226 1.00 52.22 340 GLU A C 1
ATOM 2771 O O . GLU A 1 340 ? -21.801 11.557 -1.439 1.00 52.22 340 GLU A O 1
ATOM 2776 N N . ASP A 1 341 ? -20.647 10.931 -3.233 1.00 43.25 341 ASP A N 1
ATOM 2777 C CA . ASP A 1 341 ? -21.338 9.648 -3.320 1.00 43.25 341 ASP A CA 1
ATOM 2778 C C . ASP A 1 341 ? -20.906 8.771 -2.128 1.00 43.25 341 ASP A C 1
ATOM 2780 O O . ASP A 1 341 ? -19.879 8.094 -2.164 1.00 43.25 341 ASP A O 1
ATOM 2784 N N . ILE A 1 342 ? -21.686 8.790 -1.041 1.00 44.59 342 ILE A N 1
ATOM 2785 C CA . ILE A 1 342 ? -21.459 8.007 0.190 1.00 44.59 342 ILE A CA 1
ATOM 2786 C C . ILE A 1 342 ? -21.282 6.511 -0.122 1.00 44.59 342 ILE A C 1
ATOM 2788 O O . ILE A 1 342 ? -20.622 5.788 0.623 1.00 44.59 342 ILE A O 1
ATOM 2792 N N . ARG A 1 343 ? -21.806 6.040 -1.261 1.00 36.47 343 ARG A N 1
ATOM 2793 C CA . ARG A 1 343 ? -21.629 4.663 -1.744 1.00 36.47 343 ARG A CA 1
ATOM 2794 C C . ARG A 1 343 ? -20.180 4.365 -2.144 1.00 36.47 343 ARG A C 1
ATOM 2796 O O . ARG A 1 343 ? -19.700 3.284 -1.829 1.00 36.47 343 ARG A O 1
ATOM 2803 N N . LYS A 1 344 ? -19.455 5.344 -2.695 1.00 39.41 344 LYS A N 1
ATOM 2804 C CA . LYS A 1 344 ? -18.006 5.259 -2.955 1.00 39.41 344 LYS A CA 1
ATOM 2805 C C . LYS A 1 344 ? -17.160 5.415 -1.688 1.00 39.41 344 LYS A C 1
ATOM 2807 O O . LYS A 1 344 ? -16.009 5.013 -1.671 1.00 39.41 344 LYS A O 1
ATOM 2812 N N . LEU A 1 345 ? -17.722 5.952 -0.601 1.00 44.97 345 LEU A N 1
ATOM 2813 C CA . LEU A 1 345 ? -17.060 6.017 0.712 1.00 44.97 345 LEU A CA 1
ATOM 2814 C C . LEU A 1 345 ? -17.192 4.705 1.523 1.00 44.97 345 LEU A C 1
ATOM 2816 O O . LEU A 1 345 ? -16.462 4.497 2.490 1.00 44.97 345 LEU A O 1
ATOM 2820 N N . GLY A 1 346 ? -18.102 3.802 1.139 1.00 36.44 346 GLY A N 1
ATOM 2821 C CA . GLY A 1 346 ? -18.087 2.395 1.575 1.00 36.44 346 GLY A CA 1
ATOM 2822 C C . GLY A 1 346 ? -17.091 1.538 0.780 1.00 36.44 346 GLY A C 1
ATOM 2823 O O . GLY A 1 346 ? -16.604 0.526 1.275 1.00 36.44 346 GLY A O 1
ATOM 2824 N N . GLU A 1 347 ? -16.750 2.000 -0.422 1.00 36.38 347 GLU A N 1
ATOM 2825 C CA . GLU A 1 347 ? -15.744 1.462 -1.336 1.00 36.38 347 GLU A CA 1
ATOM 2826 C C . GLU A 1 347 ? -14.546 2.419 -1.406 1.00 36.38 347 GLU A C 1
ATOM 2828 O O . GLU A 1 347 ? -14.149 2.794 -2.506 1.00 36.38 347 GLU A O 1
ATOM 2833 N N . ILE A 1 348 ? -14.001 2.885 -0.265 1.00 40.47 348 ILE A N 1
ATOM 2834 C CA . ILE A 1 348 ? -12.801 3.746 -0.276 1.00 40.47 348 ILE A CA 1
ATOM 2835 C C . ILE A 1 348 ? -11.649 2.932 -0.868 1.00 40.47 348 ILE A C 1
ATOM 2837 O O . ILE A 1 348 ? -10.847 2.316 -0.166 1.00 40.47 348 ILE A O 1
ATOM 2841 N N . GLU A 1 349 ? -11.568 2.954 -2.193 1.00 37.91 349 GLU A N 1
ATOM 2842 C CA . GLU A 1 349 ? -10.342 2.887 -2.939 1.00 37.91 349 GLU A CA 1
ATOM 2843 C C . GLU A 1 349 ? -9.474 3.978 -2.329 1.00 37.91 349 GLU A C 1
ATOM 2845 O O . GLU A 1 349 ? -9.762 5.174 -2.425 1.00 37.91 349 GLU A O 1
ATOM 2850 N N . SER A 1 350 ? -8.414 3.566 -1.642 1.00 36.12 350 SER A N 1
ATOM 2851 C CA . SER A 1 350 ? -7.318 4.456 -1.302 1.00 36.12 350 SER A CA 1
ATOM 2852 C C . SER A 1 350 ? -6.592 4.832 -2.594 1.00 36.12 350 SER A C 1
ATOM 2854 O O . SER A 1 350 ? -5.475 4.388 -2.855 1.00 36.12 350 SER A O 1
ATOM 2856 N N . GLY A 1 351 ? -7.260 5.623 -3.432 1.00 33.31 351 GLY A N 1
ATOM 2857 C CA . GLY A 1 351 ? -6.608 6.441 -4.430 1.00 33.31 351 GLY A CA 1
ATOM 2858 C C . GLY A 1 351 ? -5.738 7.433 -3.676 1.00 33.31 351 GLY A C 1
ATOM 2859 O O . GLY A 1 351 ? -6.238 8.230 -2.878 1.00 33.31 351 GLY A O 1
ATOM 2860 N N . ASP A 1 352 ? -4.424 7.336 -3.874 1.00 34.12 352 ASP A N 1
ATOM 2861 C CA . ASP A 1 352 ? -3.473 8.346 -3.431 1.00 34.12 352 ASP A CA 1
ATOM 2862 C C . ASP A 1 352 ? -3.874 9.681 -4.089 1.00 34.12 352 ASP A C 1
ATOM 2864 O O . ASP A 1 352 ? -3.507 9.978 -5.223 1.00 34.12 352 ASP A O 1
ATOM 2868 N N . PHE A 1 353 ? -4.653 10.497 -3.376 1.00 30.06 353 PHE A N 1
ATOM 2869 C CA . PHE A 1 353 ? -4.785 11.915 -3.680 1.00 30.06 353 PHE A CA 1
ATOM 2870 C C . PHE A 1 353 ? -3.432 12.558 -3.373 1.00 30.06 353 PHE A C 1
ATOM 2872 O O . PHE A 1 353 ? -3.143 12.940 -2.239 1.00 30.06 353 PHE A O 1
ATOM 2879 N N . THR A 1 354 ? -2.571 12.657 -4.382 1.00 24.98 354 THR A N 1
ATOM 2880 C CA . THR A 1 354 ? -1.511 13.663 -4.366 1.00 24.98 354 THR A CA 1
ATOM 2881 C C . THR A 1 354 ? -2.188 15.032 -4.444 1.00 24.98 354 THR A C 1
ATOM 2883 O O . THR A 1 354 ? -2.971 15.242 -5.375 1.00 24.98 354 THR A O 1
ATOM 2886 N N . PRO A 1 355 ? -1.920 15.975 -3.524 1.00 23.64 355 PRO A N 1
ATOM 2887 C CA . PRO A 1 355 ? -2.302 17.359 -3.747 1.00 23.64 355 PRO A CA 1
ATOM 2888 C C . PRO A 1 355 ? -1.560 17.828 -5.000 1.00 23.64 355 PRO A C 1
ATOM 2890 O O . PRO A 1 355 ? -0.338 17.701 -5.077 1.00 23.64 355 PRO A O 1
ATOM 2893 N N . SER A 1 356 ? -2.289 18.326 -5.996 1.00 24.58 356 SER A N 1
ATOM 2894 C CA . SER A 1 356 ? -1.687 19.206 -6.991 1.00 24.58 356 SER A CA 1
ATOM 2895 C C . SER A 1 356 ? -1.168 20.431 -6.240 1.00 24.58 356 SER A C 1
ATOM 2897 O O . SER A 1 356 ? -1.973 21.123 -5.610 1.00 24.58 356 SER A O 1
ATOM 2899 N N . GLU A 1 357 ? 0.151 20.633 -6.255 1.00 25.78 357 GLU A N 1
ATOM 2900 C CA . GLU A 1 357 ? 0.768 21.909 -5.868 1.00 25.78 357 GLU A CA 1
ATOM 2901 C C . GLU A 1 357 ? 0.175 23.082 -6.656 1.00 25.78 357 GLU A C 1
ATOM 2903 O O . GLU A 1 357 ? -0.114 22.905 -7.867 1.00 25.78 357 GLU A O 1
#

Sequence (357 aa):
NPYPGLIRLLEHSDDLIPGYAIFSIFLILEAGSNTTSDSEPHPHYETFQVCDGIKKIFDLFQKNRSKFSRERSALCLGFLFKSHEIADPIMRHEIINYLKYLLYDPYNWVKEKTKDALKFLAQNETNRFEILNNFNLNAIADCLKIDFQGSIFETQEITKMQEARCLLIYSILYGREDLQIRRDLVNAGIVDALLHIFSSRLLESITRPYTQAFLVFTYPSNIDLCLLLIEKSPFYPLLRLFDHKDENVVRDAIVSINNILYCTALGTELTQQHPQYKDIDFAGGIVKIYSLFKRTANELIKVISAICFGIVFRSQEIKDSTMKKDIIADLKSKIEDPQEDIRKLGEIESGDFTPSE

Radius of gyration: 22.21 Å; chains: 1; bounding box: 58×40×59 Å

InterPro domains:
  IPR011989 Armadillo-like helical [G3DSA:1.25.10.10] (3-345)
  IPR016024 Armadillo-type fold [SSF48371] (6-342)

Foldseek 3Di:
DCQLVLLVQCPDPPPVSVLVSLVVLLVVLVVQLVVDDLQDARPCLVVCVVNVSLVSLLVSLVVPPDPRSVLSSLLSNLSNCQNHDPPPPVSLLVSLVVLLVQCLPPDPVSNVSSLSSLLRLLSHPVSVVSNCVVVDLLVLQVLLQDDPDDDPVSNSNSLSSNLSSLSSLLSNQPPDPPVVVLVVNVVSCNLVSLLCCLQPDDLVSDDLSSLSSLLSLLPPHDLVSLVSSVVSLNQLSLLSNCPHPDVSSNLSSLSSLLSSQVSQLVVDDLLDQRPCLVSCVVSVNLVSLLVSLVPDPDPLSNQSSLSSNCSNQRNHDPPPPVSVVVSVVVPVVLVVDPVNPVVVVNVPPPPPPDPDD

Secondary structure (DSSP, 8-state):
--HHHHHHHTT-SSTHHHHHHHHHHHHHHHHHHTTS-TTS--TTHHHHHHTTHHHHHHHHHHH---HHHHHHHHHHHHHHTTTS----HHHHHHHHHHHHHHTT-S-HHHHHHHHHHHHHHTTSHHHHHHHHTT--HHHHHHHHT----S-HHHHHHHHHHHHHHHHHHHHHHTT---HHHHHHHHHTTHHHHHHHHHHHS-GGG--HHHHHHHHHHHSS--HHHHHHHHHT--HHHHHHGGG-SSHHHHHHHHHHHHHHHHHHHHTS-TTSPPTTHHHHHHTTHHHHHHHHHHH---HHHHHHHHHHHHHHTTTS----HHHHHHHHHHHHHHHS-TTS-HHHHHS------PPP-

pLDDT: mean 91.69, std 14.14, range [23.64, 98.81]

Organism: NCBI:txid222440